Protein AF-A0ABD3M1P4-F1 (afdb_monomer)

Radius of gyration: 26.47 Å; Cα contacts (8 Å, |Δi|>4): 293; chains: 1; bounding box: 91×47×93 Å

Solvent-accessible surface area (backbone atoms only — not comparable to full-atom values): 20865 Å² total; per-residue (Å²): 136,87,83,81,86,86,90,82,90,82,92,77,91,77,78,88,78,75,83,77,88,76,81,83,68,74,59,82,76,70,83,46,86,85,58,94,62,92,60,65,64,68,61,51,30,50,49,46,29,56,49,41,52,44,49,53,52,46,30,59,78,68,67,52,54,70,64,27,43,50,38,10,47,50,50,36,48,53,38,52,54,51,50,52,55,62,53,62,73,56,84,81,72,99,64,63,68,65,60,57,50,43,54,50,41,30,50,50,17,52,44,44,48,26,24,41,56,46,15,17,54,74,62,78,54,69,73,62,71,64,59,52,52,39,44,35,60,61,64,44,36,44,73,76,82,87,78,85,84,70,83,89,74,90,75,91,82,92,84,85,87,82,90,71,87,69,80,79,70,84,74,84,71,78,73,66,74,70,76,63,94,48,72,67,44,54,52,52,52,52,50,41,54,54,42,35,58,48,48,40,60,69,43,69,66,66,78,83,70,81,59,36,68,62,44,40,55,52,50,39,58,76,72,43,46,30,66,74,86,83,82,82,87,74,84,84,85,82,80,84,78,79,76,68,84,42,53,48,70,57,37,53,51,38,52,53,42,18,48,51,50,51,55,51,42,66,49,37,47,81,42,65,39,73,73,50,59,45,69,44,42,22,50,24,25,44,56,54,28,37,56,49,45,51,60,58,56,76,72,51,94,75,73,93,70,79,76,60,70,77,66,90,68,63,62,49,84,73,75,52,55,67,68,65,37,51,53,37,29,54,47,49,45,75,68,70,72,118

pLDDT: mean 73.18, std 23.28, range [25.7, 98.19]

Mean predicted aligned error: 13.9 Å

Sequence (338 aa):
MDLRAPLHGECGGDGASSTSNSDISAPWWENNMSASSAIDSRLYEKIIYCHLCRMYVASQAMELGTESRFTGLVLFHRYVRQFYRSVQEKKHVQQTSREVMKQISAHLGTVAAACLFLGCKMEEEPRRIRDVINLSHILKFSFGDIEKSVPTANVDDSDAPTKKISSKHVTIIELPSPPPLDETYWIAKEQMVSTEQHVLRMIQFDTSVCHPHRCVLIIMEILGFGKGKYQSDVGGGGSEQRNWLLSPNQSESLISRSWMLLNDASLDGKGVALQYPVILLSCAAISLADEGTINDSSNCNNGAAEVLILPEFWWRELHLTDENFIIAKNALQKRSGR

Secondary structure (DSSP, 8-state):
----PPP--------------------TTTTTTTS--SS-HHHHHHHHHHHHHHHHHHHHHTT--HHHHHHHHHHHHHHHHHHHHHHHT-----S-HHHHHHHHHHHHHHHHHHHHHHHHHHTT----HHHHHHHHHHTTSS---SSSSS----------------------PPPPPPPPSSHHHHHHHHHHHHHHHHHHHHTTT------HHHHHHHHHHHTTTT-------S--S-------SS-HHHHHHHHHHHHHHHHHHHT-TT--GGGS-HHHHHHHHHHHHHHHHHHHHTT--SS------PPTTGGGGGT--HHHHHHHHHHHHHHH--

Structure (mmCIF, N/CA/C/O backbone):
data_AF-A0ABD3M1P4-F1
#
_entry.id   AF-A0ABD3M1P4-F1
#
loop_
_atom_site.group_PDB
_atom_site.id
_atom_site.type_symbol
_atom_site.label_atom_id
_atom_site.label_alt_id
_atom_site.label_comp_id
_atom_site.label_asym_id
_atom_site.label_entity_id
_atom_site.label_seq_id
_atom_site.pdbx_PDB_ins_code
_atom_site.Cartn_x
_atom_site.Cartn_y
_atom_site.Cartn_z
_atom_site.occupancy
_atom_site.B_iso_or_equiv
_atom_site.auth_seq_id
_atom_site.auth_comp_id
_atom_site.auth_asym_id
_atom_site.auth_atom_id
_atom_site.pdbx_PDB_model_num
ATOM 1 N N . MET A 1 1 ? -54.051 -8.500 -25.529 1.00 37.81 1 MET A N 1
ATOM 2 C CA . MET A 1 1 ? -53.440 -7.295 -24.928 1.00 37.81 1 MET A CA 1
ATOM 3 C C . MET A 1 1 ? -51.930 -7.486 -25.039 1.00 37.81 1 MET A C 1
ATOM 5 O O . MET A 1 1 ? -51.297 -7.863 -24.071 1.00 37.81 1 MET A O 1
ATOM 9 N N . ASP A 1 2 ? -51.332 -7.593 -26.223 1.00 29.00 2 ASP A N 1
ATOM 10 C CA . ASP A 1 2 ? -51.234 -6.631 -27.335 1.00 29.00 2 ASP A CA 1
ATOM 11 C C . ASP A 1 2 ? -50.772 -5.231 -26.932 1.00 29.00 2 ASP A C 1
ATOM 13 O O . ASP A 1 2 ? -51.470 -4.579 -26.159 1.00 29.00 2 ASP A O 1
ATOM 17 N N . LEU A 1 3 ? -49.634 -4.837 -27.539 1.00 27.77 3 LEU A N 1
ATOM 18 C CA . LEU A 1 3 ? -49.020 -3.512 -27.785 1.00 27.77 3 LEU A CA 1
ATOM 19 C C . LEU A 1 3 ? -47.510 -3.605 -27.475 1.00 27.77 3 LEU A C 1
ATOM 21 O O . LEU A 1 3 ? -47.093 -3.472 -26.334 1.00 27.77 3 LEU A O 1
ATOM 25 N N . ARG A 1 4 ? -46.644 -4.071 -28.385 1.00 28.94 4 ARG A N 1
ATOM 26 C CA . ARG A 1 4 ? -46.214 -3.486 -29.675 1.00 28.94 4 ARG A CA 1
ATOM 27 C C . ARG A 1 4 ? -45.608 -2.085 -29.502 1.00 28.94 4 ARG A C 1
ATOM 29 O O . ARG A 1 4 ? -46.321 -1.092 -29.429 1.00 28.94 4 ARG A O 1
ATOM 36 N N . ALA A 1 5 ? -44.276 -2.048 -29.462 1.00 32.03 5 ALA A N 1
ATOM 37 C CA . ALA A 1 5 ? -43.459 -0.849 -29.611 1.00 32.03 5 ALA A CA 1
ATOM 38 C C . ALA A 1 5 ? -43.585 -0.263 -31.033 1.00 32.03 5 ALA A C 1
ATOM 40 O O . ALA A 1 5 ? -43.695 -1.043 -31.987 1.00 32.03 5 ALA A O 1
ATOM 41 N N . PRO A 1 6 ? -43.492 1.066 -31.213 1.00 31.59 6 PRO A N 1
ATOM 42 C CA . PRO A 1 6 ? -43.195 1.670 -32.501 1.00 31.59 6 PRO A CA 1
ATOM 43 C C . PRO A 1 6 ? -41.711 2.050 -32.613 1.00 31.59 6 PRO A C 1
ATOM 45 O O . PRO A 1 6 ? -41.150 2.727 -31.754 1.00 31.59 6 PRO A O 1
ATOM 48 N N . LEU A 1 7 ? -41.103 1.616 -33.718 1.00 29.36 7 LEU A N 1
ATOM 49 C CA . LEU A 1 7 ? -39.838 2.105 -34.259 1.00 29.36 7 LEU A CA 1
ATOM 50 C C . LEU A 1 7 ? -40.122 3.266 -35.226 1.00 29.36 7 LEU A C 1
ATOM 52 O O . LEU A 1 7 ? -40.836 3.073 -36.203 1.00 29.36 7 LEU A O 1
ATOM 56 N N . HIS A 1 8 ? -39.528 4.426 -34.954 1.00 28.02 8 HIS A N 1
ATOM 57 C CA . HIS A 1 8 ? -39.064 5.475 -35.880 1.00 28.02 8 HIS A CA 1
ATOM 58 C C . HIS A 1 8 ? -38.209 6.408 -34.994 1.00 28.02 8 HIS A C 1
ATOM 60 O O . HIS A 1 8 ? -38.679 6.818 -33.943 1.00 28.02 8 HIS A O 1
ATOM 66 N N . GLY A 1 9 ? -36.932 6.706 -35.224 1.00 27.23 9 GLY A N 1
ATOM 67 C CA . GLY A 1 9 ? -36.159 6.726 -36.454 1.00 27.23 9 GLY A CA 1
ATOM 68 C C . GLY A 1 9 ? -35.987 8.177 -36.879 1.00 27.23 9 GLY A C 1
ATOM 69 O O . GLY A 1 9 ? -36.774 8.620 -37.698 1.00 27.23 9 GLY A O 1
ATOM 70 N N . GLU A 1 10 ? -34.990 8.883 -36.333 1.00 26.80 10 GLU A N 1
ATOM 71 C CA . GLU A 1 10 ? -34.365 10.037 -36.990 1.00 26.80 10 GLU A CA 1
ATOM 72 C C . GLU A 1 10 ? -32.975 10.326 -36.399 1.00 26.80 10 GLU A C 1
ATOM 74 O O . GLU A 1 10 ? -32.780 10.406 -35.186 1.00 26.80 10 GLU A O 1
ATOM 79 N N . CYS A 1 11 ? -31.995 10.397 -37.299 1.00 28.97 11 CYS A N 1
ATOM 80 C CA . CYS A 1 11 ? -30.602 10.727 -37.047 1.00 28.97 11 CYS A CA 1
ATOM 81 C C . CYS A 1 11 ? -30.442 12.232 -36.801 1.00 28.97 11 CYS A C 1
ATOM 83 O O . CYS A 1 11 ? -30.844 13.038 -37.635 1.00 28.97 11 CYS A O 1
ATOM 85 N N . GLY A 1 12 ? -29.740 12.592 -35.731 1.00 25.70 12 GLY A N 1
ATOM 86 C CA . GLY A 1 12 ? -29.129 13.904 -35.548 1.00 25.70 12 GLY A CA 1
ATOM 87 C C . GLY A 1 12 ? -27.784 13.689 -34.871 1.00 25.70 12 GLY A C 1
ATOM 88 O O . GLY A 1 12 ? -27.740 13.182 -33.754 1.00 25.70 12 GLY A O 1
ATOM 89 N N . GLY A 1 13 ? -26.696 13.935 -35.600 1.00 33.94 13 GLY A N 1
ATOM 90 C CA . GLY A 1 13 ? -25.347 13.759 -35.082 1.00 33.94 13 GLY A CA 1
ATOM 91 C C . GLY A 1 13 ? -25.022 14.804 -34.026 1.00 33.94 13 GLY A C 1
ATOM 92 O O . GLY A 1 13 ? -25.383 15.958 -34.197 1.00 33.94 13 GLY A O 1
ATOM 93 N N . ASP A 1 14 ? -24.302 14.389 -32.988 1.00 26.78 14 ASP A N 1
ATOM 94 C CA . ASP A 1 14 ? -23.542 15.284 -32.127 1.00 26.78 14 ASP A CA 1
ATOM 95 C C . ASP A 1 14 ? -22.324 14.553 -31.556 1.00 26.78 14 ASP A C 1
ATOM 97 O O . ASP A 1 14 ? -22.301 13.329 -31.411 1.00 26.78 14 ASP A O 1
ATOM 101 N N . GLY A 1 15 ? -21.275 15.345 -31.358 1.00 28.12 15 GLY A N 1
ATOM 102 C CA . GLY A 1 15 ? -19.877 14.952 -31.285 1.00 28.12 15 GLY A CA 1
ATOM 103 C C . GLY A 1 15 ? -19.524 13.868 -30.273 1.00 28.12 15 GLY A C 1
ATOM 104 O O . GLY A 1 15 ? -20.062 13.778 -29.172 1.00 28.12 15 GLY A O 1
ATOM 105 N N . ALA A 1 16 ? -18.509 13.095 -30.654 1.00 27.05 16 ALA A N 1
ATOM 106 C CA . ALA A 1 16 ? -17.722 12.277 -29.755 1.00 27.05 16 ALA A CA 1
ATOM 107 C C . ALA A 1 16 ? -17.218 13.132 -28.580 1.00 27.05 16 ALA A C 1
ATOM 109 O O . ALA A 1 16 ? -16.307 13.947 -28.733 1.00 27.05 16 ALA A O 1
ATOM 110 N N . SER A 1 17 ? -17.810 12.946 -27.402 1.00 27.69 17 SER A N 1
ATOM 111 C CA . SER A 1 17 ? -17.259 13.451 -26.155 1.00 27.69 17 SER A CA 1
ATOM 112 C C . SER A 1 17 ? -16.107 12.541 -25.745 1.00 27.69 17 SER A C 1
ATOM 114 O O . SER A 1 17 ? -16.268 11.456 -25.190 1.00 27.69 17 SER A O 1
ATOM 116 N N . SER A 1 18 ? -14.905 13.003 -26.070 1.00 26.67 18 SER A N 1
ATOM 117 C CA . SER A 1 18 ? -13.662 12.564 -25.459 1.00 26.67 18 SER A CA 1
ATOM 118 C C . SER A 1 18 ? -13.811 12.569 -23.937 1.00 26.67 18 SER A C 1
ATOM 120 O O . SER A 1 18 ? -13.960 13.627 -23.325 1.00 26.67 18 SER A O 1
ATOM 122 N N . THR A 1 19 ? -13.750 11.393 -23.320 1.00 27.14 19 THR A N 1
ATOM 123 C CA . THR A 1 19 ? -13.519 11.243 -21.882 1.00 27.14 19 THR A CA 1
ATOM 124 C C . THR A 1 19 ? -12.128 11.780 -21.561 1.00 27.14 19 THR A C 1
ATOM 126 O O . THR A 1 19 ? -11.131 11.064 -21.656 1.00 27.14 19 THR A O 1
ATOM 129 N N . SER A 1 20 ? -12.049 13.068 -21.235 1.00 27.12 20 SER A N 1
ATOM 130 C CA . SER A 1 20 ? -10.842 13.705 -20.722 1.00 27.12 20 SER A CA 1
ATOM 131 C C . SER A 1 20 ? -10.585 13.220 -19.295 1.00 27.12 20 SER A C 1
ATOM 133 O O . SER A 1 20 ? -11.164 13.717 -18.331 1.00 27.12 20 SER A O 1
ATOM 135 N N . ASN A 1 21 ? -9.701 12.232 -19.173 1.00 37.75 21 ASN A N 1
ATOM 136 C CA . ASN A 1 21 ? -8.958 11.964 -17.948 1.00 37.75 21 ASN A CA 1
ATOM 137 C C . ASN A 1 21 ? -8.032 13.153 -17.667 1.00 37.75 21 ASN A C 1
ATOM 139 O O . ASN A 1 21 ? -6.987 13.235 -18.305 1.00 37.75 21 ASN A O 1
ATOM 143 N N . SER A 1 22 ? -8.371 14.029 -16.719 1.00 39.19 22 SER A N 1
ATOM 144 C CA . SER A 1 22 ? -7.382 14.864 -16.010 1.00 39.19 22 SER A CA 1
ATOM 145 C C . SER A 1 22 ? -8.029 15.729 -14.925 1.00 39.19 22 SER A C 1
ATOM 147 O O . SER A 1 22 ? -8.046 16.948 -15.035 1.00 39.19 22 SER A O 1
ATOM 149 N N . ASP A 1 23 ? -8.497 15.113 -13.841 1.00 34.03 23 ASP A N 1
ATOM 150 C CA . ASP A 1 23 ? -8.589 15.812 -12.554 1.00 34.03 23 ASP A CA 1
ATOM 151 C C . ASP A 1 23 ? -7.575 15.185 -11.594 1.00 34.03 23 ASP A C 1
ATOM 153 O O . ASP A 1 23 ? -7.912 14.525 -10.609 1.00 34.03 23 ASP A O 1
ATOM 157 N N . ILE A 1 24 ? -6.286 15.405 -11.875 1.00 47.31 24 ILE A N 1
ATOM 158 C CA . ILE A 1 24 ? -5.243 15.292 -10.849 1.00 47.31 24 ILE A CA 1
ATOM 159 C C . ILE A 1 24 ? -5.424 16.515 -9.939 1.00 47.31 24 ILE A C 1
ATOM 161 O O . ILE A 1 24 ? -4.704 17.505 -10.021 1.00 47.31 24 ILE A O 1
ATOM 165 N N . SER A 1 25 ? -6.475 16.483 -9.114 1.00 45.66 25 SER A N 1
ATOM 166 C CA . SER A 1 25 ? -6.715 17.489 -8.083 1.00 45.66 25 SER A CA 1
ATOM 167 C C . SER A 1 25 ? -5.482 17.586 -7.189 1.00 45.66 25 SER A C 1
ATOM 169 O O . SER A 1 25 ? -4.971 16.556 -6.741 1.00 45.66 25 SER A O 1
ATOM 171 N N . ALA A 1 26 ? -5.043 18.814 -6.901 1.00 42.38 26 ALA A N 1
ATOM 172 C CA . ALA A 1 26 ? -3.919 19.079 -6.010 1.00 42.38 26 ALA A CA 1
ATOM 173 C C . ALA A 1 26 ? -4.006 18.232 -4.717 1.00 42.38 26 ALA A C 1
ATOM 175 O O . ALA A 1 26 ? -5.113 18.012 -4.193 1.00 42.38 26 ALA A O 1
ATOM 176 N N . PRO A 1 27 ? -2.867 17.742 -4.184 1.00 50.22 27 PRO A N 1
ATOM 177 C CA . PRO A 1 27 ? -2.829 17.018 -2.923 1.00 50.22 27 PRO A CA 1
ATOM 178 C C . PRO A 1 27 ? -3.621 17.774 -1.854 1.00 50.22 27 PRO A C 1
ATOM 180 O O . PRO A 1 27 ? -3.479 18.981 -1.686 1.00 50.22 27 PRO A O 1
ATOM 183 N N . TRP A 1 28 ? -4.475 17.074 -1.108 1.00 51.91 28 TRP A N 1
ATOM 184 C CA . TRP A 1 28 ? -5.408 17.700 -0.159 1.00 51.91 28 TRP A CA 1
ATOM 185 C C . TRP A 1 28 ? -4.720 18.541 0.936 1.00 51.91 28 TRP A C 1
ATOM 187 O O . TRP A 1 28 ? -5.372 19.378 1.556 1.00 51.91 28 TRP A O 1
ATOM 197 N N . TRP A 1 29 ? -3.422 18.326 1.170 1.00 52.66 29 TRP A N 1
ATOM 198 C CA . TRP A 1 29 ? -2.595 19.102 2.093 1.00 52.66 29 TRP A CA 1
ATOM 199 C C . TRP A 1 29 ? -1.992 20.374 1.461 1.00 52.66 29 TRP A C 1
ATOM 201 O O . TRP A 1 29 ? -1.596 21.269 2.203 1.00 52.66 29 TRP A O 1
ATOM 211 N N . GLU A 1 30 ? -1.942 20.494 0.127 1.00 48.72 30 GLU A N 1
ATOM 212 C CA . GLU A 1 30 ? -1.463 21.700 -0.577 1.00 48.72 30 GLU A CA 1
ATOM 213 C C . GLU A 1 30 ? -2.534 22.803 -0.606 1.00 48.72 30 GLU A C 1
ATOM 215 O O . GLU A 1 30 ? -2.215 23.976 -0.427 1.00 48.72 30 GLU A O 1
ATOM 220 N N . ASN A 1 31 ? -3.818 22.446 -0.702 1.00 46.78 31 ASN A N 1
ATOM 221 C CA . ASN A 1 31 ? -4.909 23.425 -0.832 1.00 46.78 31 ASN A CA 1
ATOM 222 C C . ASN A 1 31 ? -5.311 24.151 0.469 1.00 46.78 31 ASN A C 1
ATOM 224 O O . ASN A 1 31 ? -6.208 24.988 0.432 1.00 46.78 31 ASN A O 1
ATOM 228 N N . ASN A 1 32 ? -4.692 23.853 1.619 1.00 46.81 32 ASN A N 1
ATOM 229 C CA . ASN A 1 32 ? -5.163 24.342 2.926 1.00 46.81 32 ASN A CA 1
ATOM 230 C C . ASN A 1 32 ? -4.094 25.018 3.801 1.00 46.81 32 ASN A C 1
ATOM 232 O O . ASN A 1 32 ? -4.301 25.180 5.003 1.00 46.81 32 ASN A O 1
ATOM 236 N N . MET A 1 33 ? -2.976 25.484 3.230 1.00 39.53 33 MET A N 1
ATOM 237 C CA . MET A 1 33 ? -1.928 26.180 4.001 1.00 39.53 33 MET A CA 1
ATOM 238 C C . MET A 1 33 ? -2.351 27.533 4.622 1.00 39.53 33 MET A C 1
ATOM 240 O O . MET A 1 33 ? -1.520 28.185 5.249 1.00 39.53 33 MET A O 1
ATOM 244 N N . SER A 1 34 ? -3.617 27.955 4.514 1.00 40.75 34 SER A N 1
ATOM 245 C CA . SER A 1 34 ? -4.108 29.220 5.085 1.00 40.75 34 SER A CA 1
ATOM 246 C C . SER A 1 34 ? -5.280 29.106 6.072 1.00 40.75 34 SER A C 1
ATOM 248 O O . SER A 1 34 ? -5.706 30.132 6.603 1.00 40.75 34 SER A O 1
ATOM 250 N N . ALA A 1 35 ? -5.784 27.908 6.393 1.00 43.41 35 ALA A N 1
ATOM 251 C CA . ALA A 1 35 ? -6.868 27.747 7.367 1.00 43.41 35 ALA A CA 1
ATOM 252 C C . ALA A 1 35 ? -6.374 27.077 8.657 1.00 43.41 35 ALA A C 1
ATOM 254 O O . ALA A 1 35 ? -5.645 26.087 8.618 1.00 43.41 35 ALA A O 1
ATOM 255 N N . SER A 1 36 ? -6.797 27.604 9.811 1.00 50.47 36 SER A N 1
ATOM 256 C CA . SER A 1 36 ? -6.641 26.956 11.119 1.00 50.47 36 SER A CA 1
ATOM 257 C C . SER A 1 36 ? -7.323 25.582 11.071 1.00 50.47 36 SER A C 1
ATOM 259 O O . SER A 1 36 ? -8.540 25.473 11.203 1.00 50.47 36 SER A O 1
ATOM 261 N N . SER A 1 37 ? -6.552 24.542 10.758 1.00 58.56 37 SER A N 1
ATOM 262 C CA . SER A 1 37 ? -7.059 23.179 10.621 1.00 58.56 37 SER A CA 1
ATOM 263 C C . SER A 1 37 ? -7.322 22.591 12.005 1.00 58.56 37 SER A C 1
ATOM 265 O O . SER A 1 37 ? -6.534 22.767 12.933 1.00 58.56 37 SER A O 1
ATOM 267 N N . ALA A 1 38 ? -8.435 21.870 12.155 1.00 59.53 38 ALA A N 1
ATOM 268 C CA . ALA A 1 38 ? -8.823 21.260 13.432 1.00 59.53 38 ALA A CA 1
ATOM 269 C C . ALA A 1 38 ? -7.856 20.142 13.887 1.00 59.53 38 ALA A C 1
ATOM 271 O O . ALA A 1 38 ? -7.891 19.708 15.038 1.00 59.53 38 ALA A O 1
ATOM 272 N N . ILE A 1 39 ? -6.991 19.671 12.982 1.00 70.12 39 ILE A N 1
ATOM 273 C CA . ILE A 1 39 ? -6.042 18.577 13.189 1.00 70.12 39 ILE A CA 1
ATOM 274 C C . ILE A 1 39 ? -4.655 19.032 12.745 1.00 70.12 39 ILE A C 1
ATOM 276 O O . ILE A 1 39 ? -4.488 19.470 11.608 1.00 70.12 39 ILE A O 1
ATOM 280 N N . ASP A 1 40 ? -3.649 18.824 13.597 1.00 77.81 40 ASP A N 1
ATOM 281 C CA . ASP A 1 40 ? -2.244 18.971 13.215 1.00 77.81 40 ASP A CA 1
ATOM 282 C C . ASP A 1 40 ? -1.890 17.979 12.092 1.00 77.81 40 ASP A C 1
ATOM 284 O O . ASP A 1 40 ? -1.749 16.769 12.310 1.00 77.81 40 ASP A O 1
ATOM 288 N N . SER A 1 41 ? -1.734 18.512 10.877 1.00 80.06 41 SER A N 1
ATOM 289 C CA . SER A 1 41 ? -1.430 17.740 9.671 1.00 80.06 41 SER A CA 1
ATOM 290 C C . SER A 1 41 ? -0.140 16.928 9.794 1.00 80.06 41 SER A C 1
ATOM 292 O O . SER A 1 41 ? -0.075 15.825 9.252 1.00 80.06 41 SER A O 1
ATOM 294 N N . ARG A 1 42 ? 0.881 17.426 10.508 1.00 83.06 42 ARG A N 1
ATOM 295 C CA . ARG A 1 42 ? 2.165 16.715 10.653 1.00 83.06 42 ARG A CA 1
ATOM 296 C C . ARG A 1 42 ? 2.029 15.514 11.577 1.00 83.06 42 ARG A C 1
ATOM 298 O O . ARG A 1 42 ? 2.595 14.453 11.317 1.00 83.06 42 ARG A O 1
ATOM 305 N N . LEU A 1 43 ? 1.277 15.671 12.664 1.00 84.38 43 LEU A N 1
ATOM 306 C CA . LEU A 1 43 ? 1.018 14.573 13.586 1.00 84.38 43 LEU A CA 1
ATOM 307 C C . LEU A 1 43 ? 0.139 13.500 12.932 1.00 84.38 43 LEU A C 1
ATOM 309 O O . LEU A 1 43 ? 0.402 12.313 13.114 1.00 84.38 43 LEU A O 1
ATOM 313 N N . TYR A 1 44 ? -0.853 13.904 12.138 1.00 87.00 44 TYR A N 1
ATOM 314 C CA . TYR A 1 44 ? -1.701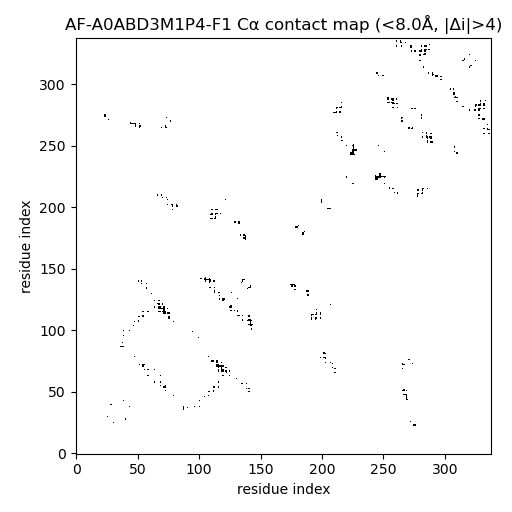 12.980 11.383 1.00 87.00 44 TYR A CA 1
ATOM 315 C C . TYR A 1 44 ? -0.899 12.156 10.365 1.00 87.00 44 TYR A C 1
ATOM 317 O O . TYR A 1 44 ? -0.997 10.931 10.354 1.00 87.00 44 TYR A O 1
ATOM 325 N N . GLU A 1 45 ? -0.022 12.803 9.592 1.00 87.94 45 GLU A N 1
ATOM 326 C CA . GLU A 1 45 ? 0.903 12.132 8.666 1.00 87.94 45 GLU A CA 1
ATOM 327 C C . GLU A 1 45 ? 1.795 11.112 9.393 1.00 87.94 45 GLU A C 1
ATOM 329 O O . GLU A 1 45 ? 1.956 9.975 8.944 1.00 87.94 45 GLU A O 1
ATOM 334 N N . LYS A 1 46 ? 2.320 11.480 10.568 1.00 88.56 46 LYS A N 1
ATOM 335 C CA . LYS A 1 46 ? 3.138 10.582 11.389 1.00 88.56 46 LYS A CA 1
ATOM 336 C C . LYS A 1 46 ? 2.352 9.369 11.895 1.00 88.56 46 LYS A C 1
ATOM 338 O O . LYS A 1 46 ? 2.901 8.269 11.930 1.00 88.56 46 LYS A O 1
ATOM 343 N N . ILE A 1 47 ? 1.087 9.552 12.278 1.00 90.94 47 ILE A N 1
ATOM 344 C CA . ILE A 1 47 ? 0.199 8.452 12.684 1.00 90.94 47 ILE A CA 1
ATOM 345 C C . ILE A 1 47 ? 0.004 7.486 11.513 1.00 90.94 47 ILE A C 1
ATOM 347 O O . ILE A 1 47 ? 0.236 6.288 11.681 1.00 90.94 47 ILE A O 1
ATOM 351 N N . ILE A 1 48 ? -0.335 7.998 10.324 1.00 92.69 48 ILE A N 1
ATOM 352 C CA . ILE A 1 48 ? -0.497 7.187 9.107 1.00 92.69 48 ILE A CA 1
ATOM 353 C C . ILE A 1 48 ? 0.778 6.385 8.833 1.00 92.69 48 ILE A C 1
ATOM 355 O O . ILE A 1 48 ? 0.709 5.164 8.709 1.00 92.69 48 ILE A O 1
ATOM 359 N N . TYR A 1 49 ? 1.941 7.043 8.819 1.00 92.69 49 TYR A N 1
ATOM 360 C CA . TYR A 1 49 ? 3.235 6.387 8.621 1.00 92.69 49 TYR A CA 1
ATOM 361 C C . TYR A 1 49 ? 3.468 5.239 9.616 1.00 92.69 49 TYR A C 1
ATOM 363 O O . TYR A 1 49 ? 3.850 4.137 9.224 1.00 92.69 49 TYR A O 1
ATOM 371 N N . CYS A 1 50 ? 3.191 5.455 10.906 1.00 92.19 50 CYS A N 1
ATOM 372 C CA . CYS A 1 50 ? 3.330 4.407 11.916 1.00 92.19 50 CYS A CA 1
ATOM 373 C C . CYS A 1 50 ? 2.415 3.201 11.648 1.00 92.19 50 CYS A C 1
ATOM 375 O O . CYS A 1 50 ? 2.854 2.064 11.835 1.00 92.19 50 CYS A O 1
ATOM 377 N N . HIS A 1 51 ? 1.168 3.414 11.216 1.00 94.75 51 HIS A N 1
ATOM 378 C CA . HIS A 1 51 ? 0.270 2.307 10.869 1.00 94.75 51 HIS A CA 1
ATOM 379 C C . HIS A 1 51 ? 0.686 1.604 9.576 1.00 94.75 51 HIS A C 1
ATOM 381 O O . HIS A 1 51 ? 0.680 0.379 9.559 1.00 94.75 51 HIS A O 1
ATOM 387 N N . LEU A 1 52 ? 1.133 2.331 8.549 1.00 95.75 52 LEU A N 1
ATOM 388 C CA . LEU A 1 52 ? 1.660 1.739 7.312 1.00 95.75 52 LEU A CA 1
ATOM 389 C C . LEU A 1 52 ? 2.848 0.811 7.596 1.00 95.75 52 LEU A C 1
ATOM 391 O O . LEU A 1 52 ? 2.870 -0.326 7.129 1.00 95.75 52 LEU A O 1
ATOM 395 N N . CYS A 1 53 ? 3.796 1.241 8.434 1.00 94.50 53 CYS A N 1
ATOM 396 C CA . CYS A 1 53 ? 4.919 0.397 8.850 1.00 94.50 53 CYS A CA 1
ATOM 397 C C . CYS A 1 53 ? 4.451 -0.866 9.586 1.00 94.50 53 CYS A C 1
ATOM 399 O O . CYS A 1 53 ? 4.948 -1.959 9.320 1.00 94.50 53 CYS A O 1
ATOM 401 N N . ARG A 1 54 ? 3.472 -0.745 10.490 1.00 94.25 54 ARG A N 1
ATOM 402 C CA . ARG A 1 54 ? 2.896 -1.903 11.192 1.00 94.25 54 ARG A CA 1
ATOM 403 C C . ARG A 1 54 ? 2.169 -2.852 10.249 1.00 94.25 54 ARG A C 1
ATOM 405 O O . ARG A 1 54 ? 2.339 -4.057 10.384 1.00 94.25 54 ARG A O 1
ATOM 412 N N . MET A 1 55 ? 1.400 -2.328 9.296 1.00 96.62 55 MET A N 1
ATOM 413 C CA . MET A 1 55 ? 0.752 -3.119 8.247 1.00 96.62 55 MET A CA 1
ATOM 414 C C . MET A 1 55 ? 1.785 -3.871 7.414 1.00 96.62 55 MET A C 1
ATOM 416 O O . MET A 1 55 ? 1.612 -5.059 7.163 1.00 96.62 55 MET A O 1
ATOM 420 N N . TYR A 1 56 ? 2.886 -3.216 7.045 1.00 95.56 56 TYR A N 1
ATOM 421 C CA . TYR A 1 56 ? 3.964 -3.848 6.294 1.00 95.56 56 TYR A CA 1
ATOM 422 C C . TYR A 1 56 ? 4.621 -4.985 7.090 1.00 95.56 56 TYR A C 1
ATOM 424 O O . TYR A 1 56 ? 4.769 -6.092 6.577 1.00 95.56 56 TYR A O 1
ATOM 432 N N . VAL A 1 57 ? 4.947 -4.763 8.366 1.00 94.69 57 VAL A N 1
ATOM 433 C CA . VAL A 1 57 ? 5.503 -5.815 9.238 1.00 94.69 57 VAL A CA 1
ATOM 434 C C . VAL A 1 57 ? 4.502 -6.957 9.440 1.00 94.69 57 VAL A C 1
ATOM 436 O O . VAL A 1 57 ? 4.881 -8.120 9.329 1.00 94.69 57 VAL A O 1
ATOM 439 N N . ALA A 1 58 ? 3.221 -6.648 9.665 1.00 94.50 58 ALA A N 1
ATOM 440 C CA . ALA A 1 58 ? 2.161 -7.648 9.779 1.00 94.50 58 ALA A CA 1
ATOM 441 C C . ALA A 1 58 ? 2.047 -8.490 8.503 1.00 94.50 58 ALA A C 1
ATOM 443 O O . ALA A 1 58 ? 1.985 -9.712 8.582 1.00 94.50 58 ALA A O 1
ATOM 444 N N . SER A 1 59 ? 2.088 -7.853 7.330 1.00 95.56 59 SER A N 1
ATOM 445 C CA . SER A 1 59 ? 2.033 -8.552 6.044 1.00 95.56 59 SER A CA 1
ATOM 446 C C . SER A 1 59 ? 3.195 -9.530 5.867 1.00 95.56 59 SER A C 1
ATOM 448 O O . SER A 1 59 ? 3.000 -10.618 5.337 1.00 95.56 59 SER A O 1
ATOM 450 N N . GLN A 1 60 ? 4.385 -9.183 6.371 1.00 93.75 60 GLN A N 1
ATOM 451 C CA . GLN A 1 60 ? 5.536 -10.077 6.341 1.00 93.75 60 GLN A CA 1
ATOM 452 C C . GLN A 1 60 ? 5.354 -11.258 7.297 1.00 93.75 60 GLN A C 1
ATOM 454 O O . GLN A 1 60 ? 5.650 -12.386 6.923 1.00 93.75 60 GLN A O 1
ATOM 459 N N . ALA A 1 61 ? 4.837 -11.011 8.503 1.00 92.38 61 ALA A N 1
ATOM 460 C CA . ALA A 1 61 ? 4.564 -12.059 9.486 1.00 92.38 61 ALA A CA 1
ATOM 461 C C . ALA A 1 61 ? 3.455 -13.032 9.039 1.00 92.38 61 ALA A C 1
ATOM 463 O O . ALA A 1 61 ? 3.449 -14.184 9.456 1.00 92.38 61 ALA A O 1
ATOM 464 N N . MET A 1 62 ? 2.523 -12.576 8.198 1.00 92.56 62 MET A N 1
ATOM 465 C CA . MET A 1 62 ? 1.479 -13.407 7.580 1.00 92.56 62 MET A CA 1
ATOM 466 C C . MET A 1 62 ? 1.913 -14.045 6.255 1.00 92.56 62 MET A C 1
ATOM 468 O O . MET A 1 62 ? 1.094 -14.722 5.628 1.00 92.56 62 MET A O 1
ATOM 472 N N . GLU A 1 63 ? 3.150 -13.789 5.815 1.00 95.62 63 GLU A N 1
ATOM 473 C CA . GLU A 1 63 ? 3.705 -14.251 4.538 1.00 95.62 63 GLU A CA 1
ATOM 474 C C . GLU A 1 63 ? 2.833 -13.849 3.335 1.00 95.62 63 GLU A C 1
ATOM 476 O O . GLU A 1 63 ? 2.588 -14.645 2.434 1.00 95.62 63 GLU A O 1
ATOM 481 N N . LEU A 1 64 ? 2.315 -12.615 3.336 1.00 96.00 64 LEU A N 1
ATOM 482 C CA . LEU A 1 64 ? 1.498 -12.110 2.230 1.00 96.00 64 LEU A CA 1
ATOM 483 C C . LEU A 1 64 ? 2.353 -11.816 0.997 1.00 96.00 64 LEU A C 1
ATOM 485 O O . LEU A 1 64 ? 3.437 -11.216 1.107 1.00 96.00 64 LEU A O 1
ATOM 489 N N . GLY A 1 65 ? 1.797 -12.125 -0.177 1.00 94.50 65 GLY A N 1
ATOM 490 C CA . GLY A 1 65 ? 2.346 -11.710 -1.463 1.00 94.50 65 GLY A CA 1
ATOM 491 C C . GLY A 1 65 ? 2.419 -10.184 -1.607 1.00 94.50 65 GLY A C 1
ATOM 492 O O . GLY A 1 65 ? 1.762 -9.428 -0.881 1.00 94.50 65 GLY A O 1
ATOM 493 N N . THR A 1 66 ? 3.232 -9.708 -2.556 1.00 93.56 66 THR A N 1
ATOM 494 C CA . THR A 1 66 ? 3.400 -8.264 -2.800 1.00 93.56 66 THR A CA 1
ATOM 495 C C . THR A 1 66 ? 2.082 -7.586 -3.148 1.00 93.56 66 THR A C 1
ATOM 497 O O . THR A 1 66 ? 1.806 -6.514 -2.618 1.00 93.56 66 THR A O 1
ATOM 500 N N . GLU A 1 67 ? 1.250 -8.232 -3.963 1.00 94.69 67 GLU A N 1
ATOM 501 C CA . GLU A 1 67 ? -0.033 -7.685 -4.407 1.00 94.69 67 GLU A CA 1
ATOM 502 C C . GLU A 1 67 ? -0.991 -7.504 -3.217 1.00 94.69 67 GLU A C 1
ATOM 504 O O . GLU A 1 67 ? -1.435 -6.391 -2.950 1.00 94.69 67 GLU A O 1
ATOM 509 N N . SER A 1 68 ? -1.208 -8.549 -2.405 1.00 96.50 68 SER A N 1
ATOM 510 C CA . SER A 1 68 ? -2.048 -8.506 -1.192 1.00 96.50 68 SER A CA 1
ATOM 511 C C . SER A 1 68 ? -1.606 -7.421 -0.214 1.00 96.50 68 SER A C 1
ATOM 513 O O . SER A 1 68 ? -2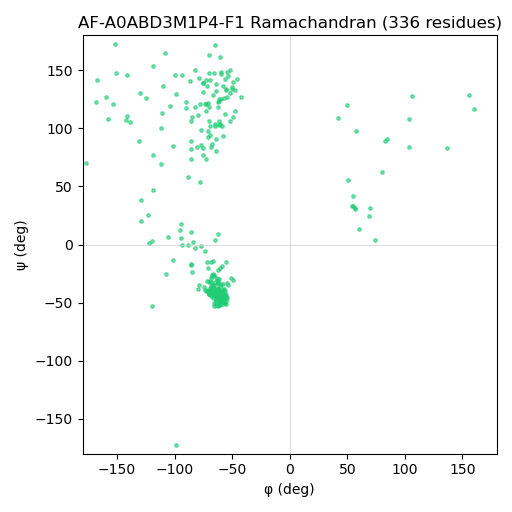.423 -6.669 0.332 1.00 96.50 68 SER A O 1
ATOM 515 N N . ARG A 1 69 ? -0.289 -7.308 -0.011 1.00 96.06 69 ARG A N 1
ATOM 516 C CA . ARG A 1 69 ? 0.323 -6.273 0.824 1.00 96.06 69 ARG A CA 1
ATOM 517 C C . ARG A 1 69 ? 0.048 -4.882 0.266 1.00 96.06 69 ARG A C 1
ATOM 519 O O . ARG A 1 69 ? -0.419 -4.017 1.007 1.00 96.06 69 ARG A O 1
ATOM 526 N N . PHE A 1 70 ? 0.345 -4.665 -1.011 1.00 96.56 70 PHE A N 1
ATOM 527 C CA . PHE A 1 70 ? 0.197 -3.370 -1.662 1.00 96.56 70 PHE A CA 1
ATOM 528 C C . PHE A 1 70 ? -1.271 -2.932 -1.689 1.00 96.56 70 PHE A C 1
ATOM 530 O O . PHE A 1 70 ? -1.571 -1.812 -1.276 1.00 96.56 70 PHE A O 1
ATOM 537 N N . THR A 1 71 ? -2.191 -3.836 -2.038 1.00 97.38 71 THR A N 1
ATOM 538 C CA . THR A 1 71 ? -3.640 -3.605 -1.983 1.00 97.38 71 THR A CA 1
ATOM 539 C C . THR A 1 71 ? -4.072 -3.167 -0.590 1.00 97.38 71 THR A C 1
ATOM 541 O O . THR A 1 71 ? -4.708 -2.123 -0.453 1.00 97.38 71 THR A O 1
ATOM 544 N N . GLY A 1 72 ? -3.654 -3.868 0.469 1.00 97.62 72 GLY A N 1
ATOM 545 C CA . GLY A 1 72 ? -3.969 -3.468 1.843 1.00 97.62 72 GLY A CA 1
ATOM 546 C C . GLY A 1 72 ? -3.515 -2.040 2.183 1.00 97.62 72 GLY A C 1
ATOM 547 O O . GLY A 1 72 ? -4.290 -1.263 2.749 1.00 97.62 72 GLY A O 1
ATOM 548 N N . LEU A 1 73 ? -2.288 -1.663 1.802 1.00 97.25 73 LEU A N 1
ATOM 549 C CA . LEU A 1 73 ? -1.747 -0.314 2.030 1.00 97.25 73 LEU A CA 1
ATOM 550 C C . LEU A 1 73 ? -2.508 0.754 1.226 1.00 97.25 73 LEU A C 1
ATOM 552 O O . LEU A 1 73 ? -2.848 1.804 1.773 1.00 97.25 73 LEU A O 1
ATOM 556 N N . VAL A 1 74 ? -2.828 0.490 -0.044 1.00 96.50 74 VAL A N 1
ATOM 557 C CA . VAL A 1 74 ? -3.585 1.417 -0.904 1.00 96.50 74 VAL A CA 1
ATOM 558 C C . VAL A 1 74 ? -5.008 1.625 -0.385 1.00 96.50 74 VAL A C 1
ATOM 560 O O . VAL A 1 74 ? -5.474 2.764 -0.324 1.00 96.50 74 VAL A O 1
ATOM 563 N N . LEU A 1 75 ? -5.695 0.565 0.053 1.00 97.62 75 LEU A N 1
ATOM 564 C CA . LEU A 1 75 ? -7.030 0.681 0.650 1.00 97.62 75 LEU A CA 1
ATOM 565 C C . LEU A 1 75 ? -7.003 1.533 1.926 1.00 97.62 75 LEU A C 1
ATOM 567 O O . LEU A 1 75 ? -7.894 2.356 2.143 1.00 97.62 75 LEU A O 1
ATOM 571 N N . PHE A 1 76 ? -5.958 1.395 2.748 1.00 97.88 76 PHE A N 1
ATOM 572 C CA . PHE A 1 76 ? -5.760 2.260 3.912 1.00 97.88 76 PHE A CA 1
ATOM 573 C C . PHE A 1 76 ? -5.541 3.723 3.510 1.00 97.88 76 PHE A C 1
ATOM 575 O O . PHE A 1 76 ? -6.198 4.598 4.071 1.00 97.88 76 PHE A O 1
ATOM 582 N N . HIS A 1 77 ? -4.719 3.994 2.491 1.00 95.81 77 HIS A N 1
ATOM 583 C CA . HIS A 1 77 ? -4.533 5.341 1.930 1.00 95.81 77 HIS A CA 1
ATOM 584 C C . HIS A 1 77 ? -5.839 5.976 1.443 1.00 95.81 77 HIS A C 1
ATOM 586 O O . HIS A 1 77 ? -6.138 7.129 1.771 1.00 95.81 77 HIS A O 1
ATOM 592 N N . ARG A 1 78 ? -6.655 5.217 0.702 1.00 94.81 78 ARG A N 1
ATOM 593 C CA . ARG A 1 78 ? -7.982 5.664 0.246 1.00 94.81 78 ARG A CA 1
ATOM 594 C C . ARG A 1 78 ? -8.882 6.014 1.429 1.00 94.81 78 ARG A C 1
ATOM 596 O O . ARG A 1 78 ? -9.497 7.082 1.437 1.00 94.81 78 ARG A O 1
ATOM 603 N N . TYR A 1 79 ? -8.902 5.159 2.453 1.00 96.50 79 TYR A N 1
ATOM 604 C CA . TYR A 1 79 ? -9.689 5.395 3.658 1.00 96.50 79 TYR A CA 1
ATOM 605 C C . TYR A 1 79 ? -9.253 6.662 4.403 1.00 96.50 79 TYR A C 1
ATOM 607 O O . TYR A 1 79 ? -10.091 7.523 4.675 1.00 96.50 79 TYR A O 1
ATOM 615 N N . VAL A 1 80 ? -7.962 6.807 4.732 1.00 94.25 80 VAL A N 1
ATOM 616 C CA . VAL A 1 80 ? -7.476 7.947 5.535 1.00 94.25 80 VAL A CA 1
ATOM 617 C C . VAL A 1 80 ? -7.710 9.276 4.824 1.00 94.25 80 VAL A C 1
ATOM 619 O O . VAL A 1 80 ? -8.054 10.262 5.473 1.00 94.25 80 VAL A O 1
ATOM 622 N N . ARG A 1 81 ? -7.633 9.297 3.487 1.00 88.44 81 ARG A N 1
ATOM 623 C CA . ARG A 1 81 ? -7.969 10.477 2.681 1.00 88.44 81 ARG A CA 1
ATOM 624 C C . ARG A 1 81 ? -9.428 10.892 2.868 1.00 88.44 81 ARG A C 1
ATOM 626 O O . ARG A 1 81 ? -9.700 12.066 3.127 1.00 88.44 81 ARG A O 1
ATOM 633 N N . GLN A 1 82 ? -10.361 9.948 2.754 1.00 90.31 82 GLN A N 1
ATOM 634 C CA . GLN A 1 82 ? -11.790 10.235 2.905 1.00 90.31 82 GLN A CA 1
ATOM 635 C C . GLN A 1 82 ? -12.155 10.573 4.356 1.00 90.31 82 GLN A C 1
ATOM 637 O O . GLN A 1 82 ? -12.951 11.481 4.617 1.00 90.31 82 GLN A O 1
ATOM 642 N N . PHE A 1 83 ? -11.537 9.879 5.312 1.00 91.50 83 PHE A N 1
ATOM 643 C CA . PHE A 1 83 ? -11.707 10.136 6.735 1.00 91.50 83 PHE A CA 1
ATOM 644 C C . PHE A 1 83 ? -11.232 11.542 7.111 1.00 91.50 83 PHE A C 1
ATOM 646 O O . PHE A 1 83 ? -11.977 12.278 7.752 1.00 91.50 83 PHE A O 1
ATOM 653 N N . TYR A 1 84 ? -10.046 11.960 6.659 1.00 86.25 84 TYR A N 1
ATOM 654 C CA . TYR A 1 84 ? -9.516 13.294 6.945 1.00 86.25 84 TYR A CA 1
ATOM 655 C C . TYR A 1 84 ? -10.453 14.406 6.451 1.00 86.25 84 TYR A C 1
ATOM 657 O O . TYR A 1 84 ? -10.758 15.324 7.214 1.00 86.25 84 TYR A O 1
ATOM 665 N N . ARG A 1 85 ? -10.978 14.294 5.219 1.00 83.88 85 ARG A N 1
ATOM 666 C CA . ARG A 1 85 ? -11.977 15.239 4.679 1.00 83.88 85 ARG A CA 1
ATOM 667 C C . ARG A 1 85 ? -13.221 15.316 5.566 1.00 83.88 85 ARG A C 1
ATOM 669 O O . ARG A 1 85 ? -13.620 16.402 5.975 1.00 83.88 85 ARG A O 1
ATOM 676 N N . SER A 1 86 ? -13.742 14.154 5.956 1.00 85.19 86 SER A N 1
ATOM 677 C CA . SER A 1 86 ? -14.931 14.046 6.810 1.00 85.19 86 SER A CA 1
ATOM 678 C C . SER A 1 86 ? -14.736 14.658 8.206 1.00 85.19 86 SER A C 1
ATOM 680 O O . SER A 1 86 ? -15.701 15.116 8.817 1.00 85.19 86 SER A O 1
ATOM 682 N N . VAL A 1 87 ? -13.510 14.646 8.747 1.00 82.44 87 VAL A N 1
ATOM 683 C CA . VAL A 1 87 ? -13.216 15.257 10.055 1.00 82.44 87 VAL A CA 1
ATOM 684 C C . VAL A 1 87 ? -13.058 16.775 9.948 1.00 82.44 87 VAL A C 1
ATOM 686 O O . VAL A 1 87 ? -13.551 17.485 10.819 1.00 82.44 87 VAL A O 1
ATOM 689 N N . GLN A 1 88 ? -12.440 17.293 8.881 1.00 74.81 88 GLN A N 1
ATOM 690 C CA . GLN A 1 88 ? -12.278 18.744 8.688 1.00 74.81 88 GLN A CA 1
ATOM 691 C C . GLN A 1 88 ? -13.615 19.479 8.507 1.00 74.81 88 GLN A C 1
ATOM 693 O O . GLN A 1 88 ? -13.763 20.621 8.942 1.00 74.81 88 GLN A O 1
ATOM 698 N N . GLU A 1 89 ? -14.607 18.830 7.898 1.00 74.44 89 GLU A N 1
ATOM 699 C CA . GLU A 1 89 ? -15.946 19.405 7.707 1.00 74.44 89 GLU A CA 1
ATOM 700 C C . GLU A 1 89 ? -16.702 19.598 9.035 1.00 74.44 89 GLU A C 1
ATOM 702 O O . GLU A 1 89 ? -17.527 20.505 9.171 1.00 74.44 89 GLU A O 1
ATOM 707 N N . LYS A 1 90 ? -16.379 18.803 10.062 1.00 71.44 90 LYS A N 1
ATOM 708 C CA . LYS A 1 90 ? -17.002 18.864 11.390 1.00 71.44 90 LYS A CA 1
ATOM 709 C C . LYS A 1 90 ? -16.305 19.916 12.265 1.00 71.44 90 LYS A C 1
ATOM 711 O O . LYS A 1 90 ? -15.595 19.587 13.207 1.00 71.44 90 LYS A O 1
ATOM 716 N N . LYS A 1 91 ? -16.542 21.205 11.987 1.00 57.56 91 LYS A N 1
ATOM 717 C CA . LYS A 1 91 ? -15.954 22.385 12.678 1.00 57.56 91 LYS A CA 1
ATOM 718 C C . LYS A 1 91 ? -16.277 22.547 14.183 1.00 57.56 91 LYS A C 1
ATOM 720 O O . LYS A 1 91 ? -15.970 23.585 14.760 1.00 57.56 91 LYS A O 1
ATOM 725 N N . HIS A 1 92 ? -16.887 21.562 14.839 1.00 51.12 92 HIS A N 1
ATOM 726 C CA . HIS A 1 92 ? -17.374 21.665 16.218 1.00 51.12 92 HIS A CA 1
ATOM 727 C C . HIS A 1 92 ? -16.685 20.656 17.140 1.00 51.12 92 HIS A C 1
ATOM 729 O O . HIS A 1 92 ? -17.288 19.652 17.504 1.00 51.12 92 HIS A O 1
ATOM 735 N N . VAL A 1 93 ? -15.437 20.903 17.553 1.00 56.00 93 VAL A N 1
ATOM 736 C CA . VAL A 1 93 ? -14.847 20.140 18.667 1.00 56.00 93 VAL A CA 1
ATOM 737 C C . VAL A 1 93 ? -13.968 21.032 19.548 1.00 56.00 93 VAL A C 1
ATOM 739 O O . VAL A 1 93 ? -12.851 21.398 19.197 1.00 56.00 93 VAL A O 1
ATOM 742 N N . GLN A 1 94 ? -14.490 21.329 20.739 1.00 50.84 94 GLN A N 1
ATOM 743 C CA . GLN A 1 94 ? -13.798 21.949 21.869 1.00 50.84 94 GLN A CA 1
ATOM 744 C C . GLN A 1 94 ? -13.138 20.848 22.732 1.00 50.84 94 GLN A C 1
ATOM 746 O O . GLN A 1 94 ? -13.465 20.687 23.903 1.00 50.84 94 GLN A O 1
ATOM 751 N N . GLN A 1 95 ? -12.259 20.024 22.153 1.00 58.56 95 GLN A N 1
ATOM 752 C CA . GLN A 1 95 ? -11.441 19.052 22.900 1.00 58.56 95 GLN A CA 1
ATOM 753 C C . GLN A 1 95 ? -9.957 19.351 22.719 1.00 58.56 95 GLN A C 1
ATOM 755 O O . GLN A 1 95 ? -9.527 19.925 21.719 1.00 58.56 95 GLN A O 1
ATOM 760 N N . THR A 1 96 ? -9.158 18.952 23.707 1.00 58.97 96 THR A N 1
ATOM 761 C CA . THR A 1 96 ? -7.703 19.071 23.648 1.00 58.97 96 THR A CA 1
ATOM 762 C C . THR A 1 96 ? -7.174 18.270 22.456 1.00 58.97 96 THR A C 1
ATOM 764 O O . THR A 1 96 ? -7.414 17.070 22.332 1.00 58.97 96 THR A O 1
ATOM 767 N N . SER A 1 97 ? -6.416 18.936 21.578 1.00 72.12 97 SER A N 1
ATOM 768 C CA . SER A 1 97 ? -5.901 18.367 20.320 1.00 72.12 97 SER A CA 1
ATOM 769 C C . SER A 1 97 ? -5.213 16.999 20.495 1.00 72.12 97 SER A C 1
ATOM 771 O O . SER A 1 97 ? -5.308 16.141 19.625 1.00 72.12 97 SER A O 1
ATOM 773 N N . ARG A 1 98 ? -4.582 16.729 21.649 1.00 77.25 98 ARG A N 1
ATOM 774 C CA . ARG A 1 98 ? -3.918 15.441 21.919 1.00 77.25 98 ARG A CA 1
ATOM 775 C C . ARG A 1 98 ? -4.870 14.259 22.111 1.00 77.25 98 ARG A C 1
ATOM 777 O O . ARG A 1 98 ? -4.571 13.187 21.595 1.00 77.25 98 ARG A O 1
ATOM 784 N N . GLU A 1 99 ? -5.972 14.427 22.838 1.00 81.75 99 GLU A N 1
ATOM 785 C CA . GLU A 1 99 ? -6.895 13.316 23.122 1.00 81.75 99 GLU A CA 1
ATOM 786 C C . GLU A 1 99 ? -7.647 12.900 21.855 1.00 81.75 99 GLU A C 1
ATOM 788 O O . GLU A 1 99 ? -7.719 11.719 21.525 1.00 81.75 99 GLU A O 1
ATOM 793 N N . VAL A 1 100 ? -8.077 13.887 21.064 1.00 82.75 100 VAL A N 1
ATOM 794 C CA . VAL A 1 100 ? -8.665 13.660 19.737 1.00 82.75 100 VAL A CA 1
ATOM 795 C C . VAL A 1 100 ? -7.705 12.863 18.850 1.00 82.75 100 VAL A C 1
ATOM 797 O O . VAL A 1 100 ? -8.100 11.891 18.210 1.00 82.75 100 VAL A O 1
ATOM 800 N N . MET A 1 101 ? -6.415 13.209 18.855 1.00 83.06 101 MET A N 1
ATOM 801 C CA . MET A 1 101 ? -5.411 12.498 18.059 1.00 83.06 101 MET A CA 1
ATOM 802 C C . MET A 1 101 ? -5.134 11.078 18.561 1.00 83.06 101 MET A C 1
ATOM 804 O O . MET A 1 101 ? -4.866 10.192 17.747 1.00 83.06 101 MET A O 1
ATOM 808 N N . LYS A 1 102 ? -5.242 10.828 19.871 1.00 86.00 102 LYS A N 1
ATOM 809 C CA . LYS A 1 102 ? -5.167 9.473 20.436 1.00 86.00 102 LYS A CA 1
ATOM 810 C C . LYS A 1 102 ? -6.337 8.615 19.949 1.00 86.00 102 LYS A C 1
ATOM 812 O O . LYS A 1 102 ? -6.115 7.498 19.487 1.00 86.00 102 LYS A O 1
ATOM 817 N N . GLN A 1 103 ? -7.553 9.160 19.969 1.00 88.19 103 GLN A N 1
ATOM 818 C CA . GLN A 1 103 ? -8.754 8.478 19.475 1.00 88.19 103 GLN A CA 1
ATOM 819 C C . GLN A 1 103 ? -8.679 8.204 17.969 1.00 88.19 103 GLN A C 1
ATOM 821 O O . GLN A 1 103 ? -8.967 7.091 17.532 1.00 88.19 103 GLN A O 1
ATOM 826 N N . ILE A 1 104 ? -8.210 9.177 17.180 1.00 89.50 104 ILE A N 1
ATOM 827 C CA . ILE A 1 104 ? -7.960 9.001 15.743 1.00 89.50 104 ILE A CA 1
ATOM 828 C C . ILE A 1 104 ? -6.942 7.882 15.508 1.00 89.50 104 ILE A C 1
ATOM 830 O O . ILE A 1 104 ? -7.188 7.009 14.686 1.00 89.50 104 ILE A O 1
ATOM 834 N N . SER A 1 105 ? -5.824 7.872 16.235 1.00 90.75 105 SER A N 1
ATOM 835 C CA . SER A 1 105 ? -4.794 6.831 16.116 1.00 90.75 105 SER A CA 1
ATOM 836 C C . SER A 1 105 ? -5.340 5.433 16.435 1.00 90.75 105 SER A C 1
ATOM 838 O O . SER A 1 105 ? -5.120 4.491 15.678 1.00 90.75 105 SER A O 1
ATOM 840 N N . ALA A 1 106 ? -6.118 5.288 17.511 1.00 90.50 106 ALA A N 1
ATOM 841 C CA . ALA A 1 106 ? -6.748 4.015 17.870 1.00 90.50 106 ALA A CA 1
ATOM 842 C C . ALA A 1 106 ? -7.745 3.531 16.796 1.00 90.50 106 ALA A C 1
ATOM 844 O O . ALA A 1 106 ? -7.734 2.363 16.392 1.00 90.50 106 ALA A O 1
ATOM 845 N N . HIS A 1 107 ? -8.566 4.449 16.279 1.00 93.12 107 HIS A N 1
ATOM 846 C CA . HIS A 1 107 ? -9.491 4.174 15.180 1.00 93.12 107 HIS A CA 1
ATOM 847 C C . HIS A 1 107 ? -8.748 3.735 13.913 1.00 93.12 107 HIS A C 1
ATOM 849 O O . HIS A 1 107 ? -9.026 2.665 13.368 1.00 93.12 107 HIS A O 1
ATOM 855 N N . LEU A 1 108 ? -7.741 4.505 13.490 1.00 95.12 108 LEU A N 1
ATOM 856 C CA . LEU A 1 108 ? -6.910 4.187 12.329 1.00 95.12 108 LEU A CA 1
ATOM 857 C C . LEU A 1 108 ? -6.142 2.874 12.496 1.00 95.12 108 LEU A C 1
ATOM 859 O O . LEU A 1 108 ? -5.924 2.177 11.512 1.00 95.12 108 LEU A O 1
ATOM 863 N N . GLY A 1 109 ? -5.799 2.489 13.724 1.00 94.31 109 GLY A N 1
ATOM 864 C CA . GLY A 1 109 ? -5.267 1.168 14.038 1.00 94.31 109 GLY A CA 1
ATOM 865 C C . GLY A 1 109 ? -6.214 0.036 13.654 1.00 94.31 109 GLY A C 1
ATOM 866 O O . GLY A 1 109 ? -5.818 -0.903 12.967 1.00 94.31 109 GLY A O 1
ATOM 867 N N . THR A 1 110 ? -7.481 0.138 14.046 1.00 93.88 110 THR A N 1
ATOM 868 C CA . THR A 1 110 ? -8.489 -0.884 13.713 1.00 93.88 110 THR A CA 1
ATOM 869 C C . THR A 1 110 ? -8.756 -0.922 12.206 1.00 93.88 110 THR A C 1
ATOM 871 O O . THR A 1 110 ? -8.838 -1.995 11.608 1.00 93.88 110 THR A O 1
ATOM 874 N N . VAL A 1 111 ? -8.812 0.253 11.572 1.00 97.50 111 VAL A N 1
ATOM 875 C CA . VAL A 1 111 ? -8.947 0.400 10.116 1.00 97.50 111 VAL A CA 1
ATOM 876 C C . VAL A 1 111 ? -7.760 -0.227 9.386 1.00 97.50 111 VAL A C 1
ATOM 878 O O . VAL A 1 111 ? -7.968 -0.958 8.427 1.00 97.50 111 VAL A O 1
ATOM 881 N N . ALA A 1 112 ? -6.526 0.006 9.833 1.00 97.62 112 ALA A N 1
ATOM 882 C CA . ALA A 1 112 ? -5.323 -0.556 9.224 1.00 97.62 112 ALA A CA 1
ATOM 883 C C . ALA A 1 112 ? -5.352 -2.094 9.215 1.00 97.62 112 ALA A C 1
ATOM 885 O O . ALA A 1 112 ? -5.050 -2.718 8.197 1.00 97.62 112 ALA A O 1
ATOM 886 N N . ALA A 1 113 ? -5.776 -2.712 10.323 1.00 96.00 113 ALA A N 1
ATOM 887 C CA . ALA A 1 113 ? -5.961 -4.160 10.400 1.00 96.00 113 ALA A CA 1
ATOM 888 C C . ALA A 1 113 ? -7.066 -4.646 9.443 1.00 96.00 113 ALA A C 1
ATOM 890 O O . ALA A 1 113 ? -6.875 -5.625 8.720 1.00 96.00 113 ALA A O 1
ATOM 891 N N . ALA A 1 114 ? -8.193 -3.928 9.380 1.00 97.44 114 ALA A N 1
ATOM 892 C CA . ALA A 1 114 ? -9.289 -4.241 8.465 1.00 97.44 114 ALA A CA 1
ATOM 893 C C . ALA A 1 114 ? -8.884 -4.100 6.985 1.00 97.44 114 ALA A C 1
ATOM 895 O O . ALA A 1 114 ? -9.224 -4.967 6.186 1.00 97.44 114 ALA A O 1
ATOM 896 N N . CYS A 1 115 ? -8.119 -3.069 6.612 1.00 98.19 115 CYS A N 1
ATOM 897 C CA . CYS A 1 115 ? -7.605 -2.887 5.251 1.00 98.19 115 CYS A CA 1
ATOM 898 C C . CYS A 1 115 ? -6.631 -3.999 4.850 1.00 98.19 115 CYS A C 1
ATOM 900 O O . CYS A 1 115 ? -6.693 -4.477 3.721 1.00 98.19 115 CYS A O 1
ATOM 902 N N . LEU A 1 116 ? -5.769 -4.454 5.767 1.00 96.88 116 LEU A N 1
ATOM 903 C CA . LEU A 1 116 ? -4.887 -5.595 5.512 1.00 96.88 116 LEU A CA 1
ATOM 904 C C . LEU A 1 116 ? -5.695 -6.882 5.276 1.00 96.88 116 LEU A C 1
ATOM 906 O O . LEU A 1 116 ? -5.428 -7.621 4.329 1.00 96.88 116 LEU A O 1
ATOM 910 N N . PHE A 1 117 ? -6.724 -7.121 6.095 1.00 97.19 117 PHE A N 1
ATOM 911 C CA . PHE A 1 117 ? -7.630 -8.259 5.938 1.00 97.19 117 PHE A CA 1
ATOM 912 C C . PHE A 1 117 ? -8.444 -8.194 4.636 1.00 97.19 117 PHE A C 1
ATOM 914 O O . PHE A 1 117 ? -8.614 -9.209 3.962 1.00 97.19 117 PHE A O 1
ATOM 921 N N . LEU A 1 118 ? -8.918 -7.004 4.259 1.00 97.56 118 LEU A N 1
ATOM 922 C CA . LEU A 1 118 ? -9.586 -6.754 2.982 1.00 97.56 118 LEU A CA 1
ATOM 923 C C . LEU A 1 118 ? -8.654 -7.019 1.802 1.00 97.56 118 LEU A C 1
ATOM 925 O O . LEU A 1 118 ? -9.061 -7.722 0.886 1.00 97.56 118 LEU A O 1
ATOM 929 N N . GLY A 1 119 ? -7.411 -6.531 1.847 1.00 97.38 119 GLY A N 1
ATOM 930 C CA . GLY A 1 119 ? -6.422 -6.764 0.792 1.00 97.38 119 GLY A CA 1
ATOM 931 C C . GLY A 1 119 ? -6.188 -8.251 0.527 1.00 97.38 119 GLY A C 1
ATOM 932 O O . GLY A 1 119 ? -6.221 -8.674 -0.622 1.00 97.38 119 GLY A O 1
ATOM 933 N N . CYS A 1 120 ? -6.094 -9.061 1.588 1.00 97.38 120 CYS A N 1
ATOM 934 C CA . CYS A 1 120 ? -6.007 -10.521 1.467 1.00 97.38 120 CYS A CA 1
ATOM 935 C C . CYS A 1 120 ? -7.212 -11.124 0.730 1.00 97.38 120 CYS A C 1
ATOM 937 O O . CYS A 1 120 ? -7.061 -12.073 -0.026 1.00 97.38 120 CYS A O 1
ATOM 939 N N . LYS A 1 121 ? -8.423 -10.604 0.964 1.00 96.69 121 LYS A N 1
ATOM 940 C CA . LYS A 1 121 ? -9.636 -11.106 0.305 1.00 96.69 121 LYS A CA 1
ATOM 941 C C . LYS A 1 121 ? -9.734 -10.669 -1.151 1.00 96.69 121 LYS A C 1
ATOM 943 O O . LYS A 1 121 ? -10.225 -11.441 -1.956 1.00 96.69 121 LYS A O 1
ATOM 948 N N . MET A 1 122 ? -9.300 -9.453 -1.474 1.00 96.38 122 MET A N 1
ATOM 949 C CA . MET A 1 122 ? -9.376 -8.925 -2.842 1.00 96.38 122 MET A CA 1
ATOM 950 C C . MET A 1 122 ? -8.370 -9.585 -3.785 1.00 96.38 122 MET A C 1
ATOM 952 O O . MET A 1 122 ? -8.660 -9.741 -4.963 1.00 96.38 122 MET A O 1
ATOM 956 N N . GLU A 1 123 ? -7.212 -9.991 -3.269 1.00 96.44 123 GLU A N 1
ATOM 957 C CA . GLU A 1 123 ? -6.164 -10.659 -4.053 1.00 96.44 123 GLU A CA 1
ATOM 958 C C . GLU A 1 123 ? -6.250 -12.195 -3.974 1.00 96.44 123 GLU A C 1
ATOM 960 O O . GLU A 1 123 ? -5.280 -12.885 -4.275 1.00 96.44 123 GLU A O 1
ATOM 965 N N . GLU A 1 124 ? -7.403 -12.739 -3.555 1.00 95.25 124 GLU A N 1
ATOM 966 C CA . GLU A 1 124 ? -7.653 -14.187 -3.442 1.00 95.25 124 GLU A CA 1
ATOM 967 C C . GLU A 1 124 ? -6.609 -14.932 -2.580 1.00 95.25 124 GLU A C 1
ATOM 969 O O . GLU A 1 124 ? -6.311 -16.111 -2.775 1.00 95.25 124 GLU A O 1
ATOM 974 N N . GLU A 1 125 ? -6.083 -14.248 -1.559 1.00 96.56 125 GLU A N 1
ATOM 975 C CA . GLU A 1 125 ? -5.102 -14.756 -0.598 1.00 96.56 125 GLU A CA 1
ATOM 976 C C . GLU A 1 125 ? -5.643 -14.734 0.857 1.00 96.56 125 GLU A C 1
ATOM 978 O O . GLU A 1 125 ? -4.971 -14.245 1.778 1.00 96.56 125 GLU A O 1
ATOM 983 N N . PRO A 1 126 ? -6.879 -15.216 1.122 1.00 93.81 126 PRO A N 1
ATOM 984 C CA . PRO A 1 126 ? -7.578 -14.954 2.374 1.00 93.81 126 PRO A CA 1
ATOM 985 C C . PRO A 1 126 ? -6.867 -15.568 3.584 1.00 93.81 126 PRO A C 1
ATOM 987 O O . PRO A 1 126 ? -6.425 -16.716 3.581 1.00 93.81 126 PRO A O 1
ATOM 990 N N . ARG A 1 127 ? -6.811 -14.799 4.674 1.00 94.44 127 ARG A N 1
ATOM 991 C CA . ARG A 1 127 ? -6.249 -15.220 5.967 1.00 94.44 127 ARG A CA 1
ATOM 992 C C . ARG A 1 127 ? -7.348 -15.423 6.999 1.00 94.44 127 ARG A C 1
ATOM 994 O O . ARG A 1 127 ? -8.479 -14.981 6.806 1.00 94.44 127 ARG A O 1
ATOM 1001 N N . ARG A 1 128 ? -7.057 -16.087 8.122 1.00 92.69 128 ARG A N 1
ATOM 1002 C CA . ARG A 1 128 ? -8.053 -16.191 9.196 1.00 92.69 128 ARG A CA 1
ATOM 1003 C C . ARG A 1 128 ? -8.131 -14.863 9.933 1.00 92.69 128 ARG A C 1
ATOM 1005 O O . ARG A 1 128 ? -7.119 -14.268 10.287 1.00 92.69 128 ARG A O 1
ATOM 1012 N N . ILE A 1 129 ? -9.354 -14.452 10.259 1.00 92.06 129 ILE A N 1
ATOM 1013 C CA . ILE A 1 129 ? -9.620 -13.223 11.014 1.00 92.06 129 ILE A CA 1
ATOM 1014 C C . ILE A 1 129 ? -8.844 -13.167 12.347 1.00 92.06 129 ILE A C 1
ATOM 1016 O O . ILE A 1 129 ? -8.394 -12.110 12.777 1.00 92.06 129 ILE A O 1
ATOM 1020 N N . ARG A 1 130 ? -8.627 -14.330 12.977 1.00 89.88 130 ARG A N 1
ATOM 1021 C CA . ARG A 1 130 ? -7.845 -14.473 14.210 1.00 89.88 130 ARG A CA 1
ATOM 1022 C C . ARG A 1 130 ? -6.385 -14.057 14.037 1.00 89.88 130 ARG A C 1
ATOM 1024 O O . ARG A 1 130 ? -5.850 -13.420 14.934 1.00 89.88 130 ARG A O 1
ATOM 1031 N N . ASP A 1 131 ? -5.766 -14.386 12.910 1.00 91.38 131 ASP A N 1
ATOM 1032 C CA . ASP A 1 131 ? -4.346 -14.105 12.674 1.00 91.38 131 ASP A CA 1
ATOM 1033 C C . ASP A 1 131 ? -4.121 -12.589 12.594 1.00 91.38 131 ASP A C 1
ATOM 1035 O O . ASP A 1 131 ? -3.188 -12.053 13.193 1.00 91.38 131 ASP A O 1
ATOM 1039 N N . VAL A 1 132 ? -5.060 -11.882 11.956 1.00 91.81 132 VAL A N 1
ATOM 1040 C CA . VAL A 1 132 ? -5.073 -10.416 11.881 1.00 91.81 132 VAL A CA 1
ATOM 1041 C C . VAL A 1 132 ? -5.277 -9.786 13.263 1.00 91.81 132 VAL A C 1
ATOM 1043 O O . VAL A 1 132 ? -4.565 -8.846 13.609 1.00 91.81 132 VAL A O 1
ATOM 1046 N N . ILE A 1 133 ? -6.199 -10.309 14.082 1.00 89.69 133 ILE A N 1
ATOM 1047 C CA . ILE A 1 133 ? -6.427 -9.818 15.458 1.00 89.69 133 ILE A CA 1
ATOM 1048 C C . ILE A 1 133 ? -5.172 -10.010 16.316 1.00 89.69 133 ILE A C 1
ATOM 1050 O O . ILE A 1 133 ? -4.748 -9.080 17.003 1.00 89.69 133 ILE A O 1
ATOM 1054 N N . ASN A 1 134 ? -4.550 -11.187 16.247 1.00 89.19 134 ASN A N 1
ATOM 1055 C CA . ASN A 1 134 ? -3.338 -11.491 17.002 1.00 89.19 134 ASN A CA 1
ATOM 1056 C C . ASN A 1 134 ? -2.203 -10.529 16.630 1.00 89.19 134 ASN A C 1
ATOM 1058 O O . ASN A 1 134 ? -1.576 -9.944 17.511 1.00 89.19 134 ASN A O 1
ATOM 1062 N N . LEU A 1 135 ? -1.969 -10.307 15.334 1.00 89.38 135 LEU A N 1
ATOM 1063 C CA . LEU A 1 135 ? -0.933 -9.383 14.870 1.00 89.38 135 LEU A CA 1
ATOM 1064 C C . LEU A 1 135 ? -1.258 -7.926 15.186 1.00 89.38 135 LEU A C 1
ATOM 1066 O O . LEU A 1 135 ? -0.363 -7.179 15.569 1.00 89.38 135 LEU A O 1
ATOM 1070 N N . SER A 1 136 ? -2.526 -7.530 15.087 1.00 87.75 136 SER A N 1
ATOM 1071 C CA . SER A 1 136 ? -2.996 -6.205 15.497 1.00 87.75 136 SER A CA 1
ATOM 1072 C C . SER A 1 136 ? -2.680 -5.933 16.973 1.00 87.75 136 SER A C 1
ATOM 1074 O O . SER A 1 136 ? -2.174 -4.859 17.313 1.00 87.75 136 SER A O 1
ATOM 1076 N N . HIS A 1 137 ? -2.887 -6.931 17.839 1.00 85.56 137 HIS A N 1
ATOM 1077 C CA . HIS A 1 137 ? -2.535 -6.868 19.256 1.00 85.56 137 HIS A CA 1
ATOM 1078 C C . HIS A 1 137 ? -1.015 -6.788 19.469 1.00 85.56 137 HIS A C 1
ATOM 1080 O O . HIS A 1 137 ? -0.526 -5.854 20.107 1.00 85.56 137 HIS A O 1
ATOM 1086 N N . ILE A 1 138 ? -0.259 -7.717 18.876 1.00 85.69 138 ILE A N 1
ATOM 1087 C CA . ILE A 1 138 ? 1.201 -7.822 19.026 1.00 85.69 138 ILE A CA 1
ATOM 1088 C C . ILE A 1 138 ? 1.913 -6.556 18.536 1.00 85.69 138 ILE A C 1
ATOM 1090 O O . ILE A 1 138 ? 2.775 -6.006 19.221 1.00 85.69 138 ILE A O 1
ATOM 1094 N N . LEU A 1 139 ? 1.530 -6.063 17.360 1.00 87.25 139 LEU A N 1
ATOM 1095 C CA . LEU A 1 139 ? 2.133 -4.889 16.728 1.00 87.25 139 LEU A CA 1
ATOM 1096 C C . LEU A 1 139 ? 1.524 -3.574 17.235 1.00 87.25 139 LEU A C 1
ATOM 1098 O O . LEU A 1 139 ? 1.920 -2.494 16.781 1.00 87.25 139 LEU A O 1
ATOM 1102 N N . LYS A 1 140 ? 0.590 -3.656 18.195 1.00 85.94 140 LYS A N 1
ATOM 1103 C CA . LYS A 1 140 ? -0.086 -2.527 18.844 1.00 85.94 140 LYS A CA 1
ATOM 1104 C C . LYS A 1 140 ? -0.657 -1.560 17.815 1.00 85.94 140 LYS A C 1
ATOM 1106 O O . LYS A 1 140 ? -0.324 -0.372 17.808 1.00 85.94 140 LYS A O 1
ATOM 1111 N N . PHE A 1 141 ? -1.482 -2.084 16.909 1.00 82.75 141 PHE A N 1
ATOM 1112 C CA . PHE A 1 141 ? -2.177 -1.272 15.911 1.00 82.75 141 PHE A CA 1
ATOM 1113 C C . PHE A 1 141 ? -3.010 -0.194 16.602 1.00 82.75 141 PHE A C 1
ATOM 1115 O O . PHE A 1 141 ? -2.984 0.940 16.150 1.00 82.75 141 PHE A O 1
ATOM 1122 N N . SER A 1 142 ? -3.645 -0.497 17.736 1.00 73.50 142 SER A N 1
ATOM 1123 C CA . SER A 1 142 ? -4.258 0.507 18.608 1.00 73.50 142 SER A CA 1
ATOM 1124 C C . SER A 1 142 ? -3.243 0.999 19.652 1.00 73.50 142 SER A C 1
ATOM 1126 O O . SER A 1 142 ? -2.764 0.222 20.478 1.00 73.50 142 SER A O 1
ATOM 1128 N N . PHE A 1 143 ? -2.891 2.289 19.638 1.00 53.53 143 PHE A N 1
ATOM 1129 C CA . PHE A 1 143 ? -2.122 2.910 20.727 1.00 53.53 143 PHE A CA 1
ATOM 1130 C C . PHE A 1 143 ? -3.051 3.137 21.934 1.00 53.53 143 PHE A C 1
ATOM 1132 O O . PHE A 1 143 ? -3.613 4.218 22.099 1.00 53.53 143 PHE A O 1
ATOM 1139 N N . GLY A 1 144 ? -3.240 2.095 22.749 1.00 42.72 144 GLY A N 1
ATOM 1140 C CA . GLY A 1 144 ? -4.167 2.101 23.889 1.00 42.72 144 GLY A CA 1
ATOM 1141 C C . GLY A 1 144 ? -3.516 1.849 25.246 1.00 42.72 144 GLY A C 1
ATOM 1142 O O . GLY A 1 144 ? -3.664 2.677 26.137 1.00 42.72 144 GLY A O 1
ATOM 1143 N N . ASP A 1 145 ? -2.741 0.771 25.397 1.00 38.66 145 ASP A N 1
ATOM 1144 C CA . ASP A 1 145 ? -2.377 0.270 26.730 1.00 38.66 145 ASP A CA 1
ATOM 1145 C C . ASP A 1 145 ? -0.866 0.012 26.881 1.00 38.66 145 ASP A C 1
ATOM 1147 O O . ASP A 1 145 ? -0.357 -1.080 26.636 1.00 38.66 145 ASP A O 1
ATOM 1151 N N . ILE A 1 146 ? -0.124 1.039 27.307 1.00 40.44 146 ILE A N 1
ATOM 1152 C CA . ILE A 1 146 ? 1.184 0.892 27.984 1.00 40.44 146 ILE A CA 1
ATOM 1153 C C . ILE A 1 146 ? 1.163 1.724 29.279 1.00 40.44 146 ILE A C 1
ATOM 1155 O O . ILE A 1 146 ? 2.130 2.384 29.630 1.00 40.44 146 ILE A O 1
ATOM 1159 N N . GLU A 1 147 ? 0.033 1.741 29.987 1.00 35.66 147 GLU A N 1
ATOM 1160 C CA . GLU A 1 147 ? -0.035 2.314 31.344 1.00 35.66 147 GLU A CA 1
ATOM 1161 C C . GLU A 1 147 ? -0.457 1.292 32.410 1.00 35.66 147 GLU A C 1
ATOM 1163 O O . GLU A 1 147 ? -0.530 1.629 33.583 1.00 35.66 147 GLU A O 1
ATOM 1168 N N . LYS A 1 148 ? -0.652 0.012 32.056 1.00 36.19 148 LYS A N 1
ATOM 1169 C CA . LYS A 1 148 ? -1.001 -1.042 33.032 1.00 36.19 148 LYS A CA 1
ATOM 1170 C C . LYS A 1 148 ? 0.128 -2.012 33.393 1.00 36.19 148 LYS A C 1
ATOM 1172 O O . LYS A 1 148 ? -0.120 -2.965 34.119 1.00 36.19 148 LYS A O 1
ATOM 1177 N N . SER A 1 149 ? 1.360 -1.786 32.934 1.00 35.31 149 SER A N 1
ATOM 1178 C CA . SER A 1 149 ? 2.491 -2.687 33.221 1.00 35.31 149 SER A CA 1
ATOM 1179 C C . SER A 1 149 ? 3.687 -2.014 33.902 1.00 35.31 149 SER A C 1
ATOM 1181 O O . SER A 1 149 ? 4.809 -2.494 33.759 1.00 35.31 149 SER A O 1
ATOM 1183 N N . VAL A 1 150 ? 3.482 -0.912 34.630 1.00 33.19 150 VAL A N 1
ATOM 1184 C CA . VAL A 1 150 ? 4.506 -0.385 35.547 1.00 33.19 150 VAL A CA 1
ATOM 1185 C C . VAL A 1 150 ? 4.089 -0.749 36.974 1.00 33.19 150 VAL A C 1
ATOM 1187 O O . VAL A 1 150 ? 3.011 -0.328 37.395 1.00 33.19 150 VAL A O 1
ATOM 1190 N N . PRO A 1 151 ? 4.892 -1.529 37.721 1.00 34.00 151 PRO A N 1
ATOM 1191 C CA . PRO A 1 151 ? 4.675 -1.727 39.145 1.00 34.00 151 PRO A CA 1
ATOM 1192 C C . PRO A 1 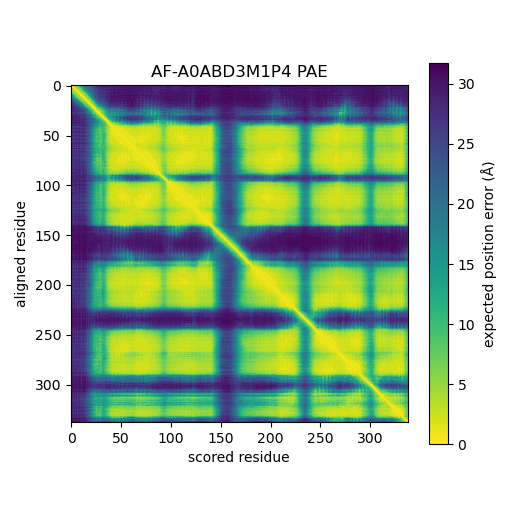151 ? 4.805 -0.373 39.839 1.00 34.00 151 PRO A C 1
ATOM 1194 O O . PRO A 1 151 ? 5.834 0.293 39.727 1.00 34.00 151 PRO A O 1
ATOM 1197 N N . THR A 1 152 ? 3.760 0.042 40.542 1.00 32.62 152 THR A N 1
ATOM 1198 C CA . THR A 1 152 ? 3.784 1.180 41.456 1.00 32.62 152 THR A CA 1
ATOM 1199 C C . THR A 1 152 ? 4.845 0.924 42.524 1.00 32.62 152 THR A C 1
ATOM 1201 O O . THR A 1 152 ? 4.626 0.155 43.457 1.00 32.62 152 THR A O 1
ATOM 1204 N N . ALA A 1 153 ? 6.004 1.559 42.385 1.00 34.25 153 ALA A N 1
ATOM 1205 C CA . ALA A 1 153 ? 6.965 1.714 43.463 1.00 34.25 153 ALA A CA 1
ATOM 1206 C C . ALA A 1 153 ? 7.009 3.201 43.820 1.00 34.25 153 ALA A C 1
ATOM 1208 O O . ALA A 1 153 ? 7.601 4.015 43.116 1.00 34.25 153 ALA A O 1
ATOM 1209 N N . ASN A 1 154 ? 6.309 3.539 44.899 1.00 38.09 154 ASN A N 1
ATOM 1210 C CA . ASN A 1 154 ? 6.458 4.804 45.600 1.00 38.09 154 ASN A CA 1
ATOM 1211 C C . ASN A 1 154 ? 7.890 4.884 46.138 1.00 38.09 154 ASN A C 1
ATOM 1213 O O . ASN A 1 154 ? 8.212 4.049 46.977 1.00 38.09 154 ASN A O 1
ATOM 1217 N N . VAL A 1 155 ? 8.701 5.861 45.722 1.00 37.28 155 VAL A N 1
ATOM 1218 C CA . VAL A 1 155 ? 9.782 6.428 46.549 1.00 37.28 155 VAL A CA 1
ATOM 1219 C C . VAL A 1 155 ? 10.039 7.869 46.089 1.00 37.28 155 VAL A C 1
ATOM 1221 O O . VAL A 1 155 ? 10.344 8.107 44.920 1.00 37.28 155 VAL A O 1
ATOM 1224 N N . ASP A 1 156 ? 9.875 8.807 47.019 1.00 36.22 156 ASP A N 1
ATOM 1225 C CA . ASP A 1 156 ? 10.360 10.187 46.965 1.00 36.22 156 ASP A CA 1
ATOM 1226 C C . ASP A 1 156 ? 11.878 10.231 46.727 1.00 36.22 156 ASP A C 1
ATOM 1228 O O . ASP A 1 156 ? 12.600 9.561 47.456 1.00 36.22 156 ASP A O 1
ATOM 1232 N N . ASP A 1 157 ? 12.377 11.053 45.795 1.00 34.03 157 ASP A N 1
ATOM 1233 C CA . ASP A 1 157 ? 13.460 11.992 46.132 1.00 34.03 157 ASP A CA 1
ATOM 1234 C C . ASP A 1 157 ? 13.693 13.056 45.046 1.00 34.03 157 ASP A C 1
ATOM 1236 O O . ASP A 1 157 ? 13.622 12.820 43.836 1.00 34.03 157 ASP A O 1
ATOM 1240 N N . SER A 1 158 ? 13.975 14.246 45.546 1.00 41.16 158 SER A N 1
ATOM 1241 C CA . SER A 1 158 ? 14.408 15.479 44.901 1.00 41.16 158 SER A CA 1
ATOM 1242 C C . SER A 1 158 ? 15.813 15.369 44.297 1.00 41.16 158 SER A C 1
ATOM 1244 O O . SER A 1 158 ? 16.746 15.000 44.992 1.00 41.16 158 SER A O 1
ATOM 1246 N N . ASP A 1 159 ? 15.956 15.734 43.017 1.00 33.84 159 ASP A N 1
ATOM 1247 C CA . ASP A 1 159 ? 16.978 16.657 42.476 1.00 33.84 159 ASP A CA 1
ATOM 1248 C C . ASP A 1 159 ? 17.248 16.405 40.983 1.00 33.84 159 ASP A C 1
ATOM 1250 O O . ASP A 1 159 ? 17.527 15.298 40.524 1.00 33.84 159 ASP A O 1
ATOM 1254 N N . ALA A 1 160 ? 17.188 17.482 40.198 1.00 32.88 160 ALA A N 1
ATOM 1255 C CA . ALA A 1 160 ? 17.674 17.543 38.820 1.00 32.88 160 ALA A CA 1
ATOM 1256 C C . ALA A 1 160 ? 19.063 18.213 38.831 1.00 32.88 160 ALA A C 1
ATOM 1258 O O . ALA A 1 160 ? 19.246 19.162 39.594 1.00 32.88 160 ALA A O 1
ATOM 1259 N N . PRO A 1 161 ? 20.023 17.832 37.957 1.00 41.41 161 PRO A N 1
ATOM 1260 C CA . PRO A 1 161 ? 19.974 18.366 36.591 1.00 41.41 161 PRO A CA 1
ATOM 1261 C C . PRO A 1 161 ? 20.595 17.480 35.478 1.00 41.41 161 PRO A C 1
ATOM 1263 O O . PRO A 1 161 ? 21.309 16.512 35.710 1.00 41.41 161 PRO A O 1
ATOM 1266 N N . THR A 1 162 ? 20.388 17.930 34.231 1.00 33.25 162 THR A N 1
ATOM 1267 C CA . THR A 1 162 ? 21.037 17.544 32.950 1.00 33.25 162 THR A CA 1
ATOM 1268 C C . THR A 1 162 ? 20.497 16.323 32.185 1.00 33.25 162 THR A C 1
ATOM 1270 O O . THR A 1 162 ? 20.960 15.190 32.278 1.00 33.25 162 THR A O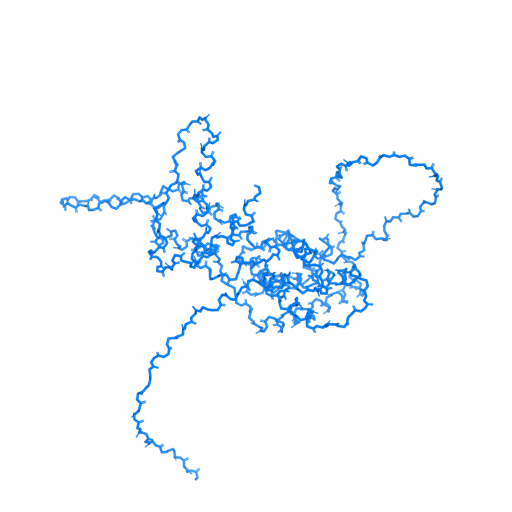 1
ATOM 1273 N N . LYS A 1 163 ? 19.539 16.598 31.289 1.00 36.16 163 LYS A N 1
ATOM 1274 C CA . LYS A 1 163 ? 18.951 15.643 30.341 1.00 36.16 163 LYS A CA 1
ATOM 1275 C C . LYS A 1 163 ? 19.869 15.454 29.122 1.00 36.16 163 LYS A C 1
ATOM 1277 O O . LYS A 1 163 ? 19.685 16.097 28.091 1.00 36.16 163 LYS A O 1
ATOM 1282 N N . LYS A 1 164 ? 20.869 14.573 29.235 1.00 34.06 164 LYS A N 1
ATOM 1283 C CA . LYS A 1 164 ? 21.557 14.002 28.063 1.00 34.06 164 LYS A CA 1
ATOM 1284 C C . LYS A 1 164 ? 20.551 13.169 27.266 1.00 34.06 164 LYS A C 1
ATOM 1286 O O . LYS A 1 164 ? 19.820 12.359 27.835 1.00 34.06 164 LYS A O 1
ATOM 1291 N N . ILE A 1 165 ? 20.514 13.377 25.951 1.00 39.03 165 ILE A N 1
ATOM 1292 C CA . ILE A 1 165 ? 19.768 12.552 24.995 1.00 39.03 165 ILE A CA 1
ATOM 1293 C C . ILE A 1 165 ? 20.461 11.185 24.967 1.00 39.03 165 ILE A C 1
ATOM 1295 O O . ILE A 1 165 ? 21.363 10.939 24.175 1.00 39.03 165 ILE A O 1
ATOM 1299 N N . SER A 1 166 ? 20.096 10.329 25.920 1.00 33.91 166 SER A N 1
ATOM 1300 C CA . SER A 1 166 ? 20.467 8.920 25.914 1.00 33.91 166 SER A CA 1
ATOM 1301 C C . SER A 1 166 ? 19.693 8.262 24.780 1.00 33.91 166 SER A C 1
ATOM 1303 O O . SER A 1 166 ? 18.457 8.309 24.751 1.00 33.91 166 SER A O 1
ATOM 1305 N N . SER A 1 167 ? 20.427 7.725 23.808 1.00 37.12 167 SER 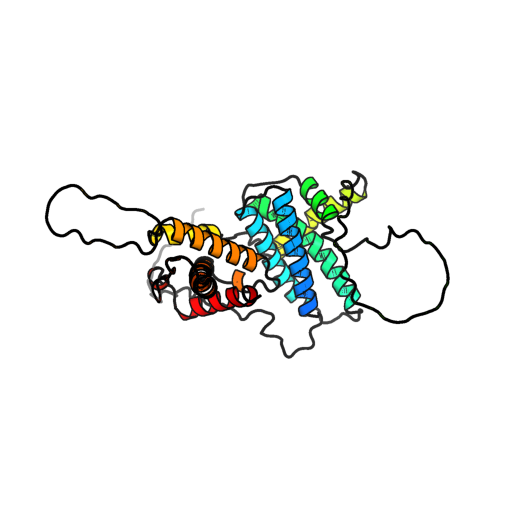A N 1
ATOM 1306 C CA . SER A 1 167 ? 19.901 6.854 22.769 1.00 37.12 167 SER A CA 1
ATOM 1307 C C . SER A 1 167 ? 19.064 5.773 23.443 1.00 37.12 167 SER A C 1
ATOM 1309 O O . SER A 1 167 ? 19.576 4.920 24.164 1.00 37.12 167 SER A O 1
ATOM 1311 N N . LYS A 1 168 ? 17.741 5.834 23.258 1.00 37.44 168 LYS A N 1
ATOM 1312 C CA . LYS A 1 168 ? 16.858 4.764 23.717 1.00 37.44 168 LYS A CA 1
ATOM 1313 C C . LYS A 1 168 ? 17.288 3.497 22.991 1.00 37.44 168 LYS A C 1
ATOM 1315 O O . LYS A 1 168 ? 17.022 3.352 21.800 1.00 37.44 168 LYS A O 1
ATOM 1320 N N . HIS A 1 169 ? 17.992 2.627 23.706 1.00 33.78 169 HIS A N 1
ATOM 1321 C CA . HIS A 1 169 ? 18.306 1.285 23.253 1.00 33.78 169 HIS A CA 1
ATOM 1322 C C . HIS A 1 169 ? 16.987 0.632 22.829 1.00 33.78 169 HIS A C 1
ATOM 1324 O O . HIS A 1 169 ? 15.990 0.732 23.549 1.00 33.78 169 HIS A O 1
ATOM 1330 N N . VAL A 1 170 ? 16.950 0.030 21.639 1.00 38.19 170 VAL A N 1
ATOM 1331 C CA . VAL A 1 170 ? 15.780 -0.727 21.189 1.00 38.19 170 VAL A CA 1
ATOM 1332 C C . VAL A 1 170 ? 15.655 -1.924 22.123 1.00 38.19 170 VAL A C 1
ATOM 1334 O O . VAL A 1 170 ? 16.425 -2.877 22.027 1.00 38.19 170 VAL A O 1
ATOM 1337 N N . THR A 1 171 ? 14.738 -1.850 23.082 1.00 35.28 171 THR A N 1
ATOM 1338 C CA . THR A 1 171 ? 14.404 -2.992 23.926 1.00 35.28 171 THR A CA 1
ATOM 1339 C C . THR A 1 171 ? 13.603 -3.962 23.068 1.00 35.28 171 THR A C 1
ATOM 1341 O O . THR A 1 171 ? 12.513 -3.623 22.605 1.00 35.28 171 THR A O 1
ATOM 1344 N N . ILE A 1 172 ? 14.154 -5.149 22.821 1.00 50.06 172 ILE A N 1
ATOM 1345 C CA . ILE A 1 172 ? 13.415 -6.254 22.211 1.00 50.06 172 ILE A CA 1
ATOM 1346 C C . ILE A 1 172 ? 12.404 -6.706 23.264 1.00 50.06 172 ILE A C 1
ATOM 1348 O O . ILE A 1 172 ? 12.767 -7.325 24.260 1.00 50.06 172 ILE A O 1
ATOM 1352 N N . ILE A 1 173 ? 11.151 -6.295 23.097 1.00 52.66 173 ILE A N 1
ATOM 1353 C CA . ILE A 1 173 ? 10.050 -6.718 23.960 1.00 52.66 173 ILE A CA 1
ATOM 1354 C C . ILE A 1 173 ? 9.673 -8.131 23.511 1.00 52.66 173 ILE A C 1
ATOM 1356 O O . ILE A 1 173 ? 9.333 -8.320 22.341 1.00 52.66 173 ILE A O 1
ATOM 1360 N N . GLU A 1 174 ? 9.744 -9.111 24.415 1.00 55.09 174 GLU A N 1
ATOM 1361 C CA . GLU A 1 174 ? 9.144 -10.428 24.181 1.00 55.09 174 GLU A CA 1
ATOM 1362 C C . GLU A 1 174 ? 7.668 -10.233 23.826 1.00 55.09 174 GLU A C 1
ATOM 1364 O O . GLU A 1 174 ? 6.945 -9.507 24.515 1.00 55.09 174 GLU A O 1
ATOM 1369 N N . LEU A 1 175 ? 7.251 -10.804 22.691 1.00 55.81 175 LEU A N 1
ATOM 1370 C CA . LEU A 1 175 ? 5.910 -10.611 22.147 1.00 55.81 175 LEU A CA 1
ATOM 1371 C C . LEU A 1 175 ? 4.853 -10.873 23.234 1.00 55.81 175 LEU A C 1
ATOM 1373 O O . LEU A 1 175 ? 4.943 -11.890 23.925 1.00 55.81 175 LEU A O 1
ATOM 1377 N N . PRO A 1 176 ? 3.819 -10.021 23.364 1.00 62.84 176 PRO A N 1
ATOM 1378 C CA . PRO A 1 176 ? 2.671 -10.375 24.183 1.00 62.84 176 PRO A CA 1
ATOM 1379 C C . PRO A 1 176 ? 2.076 -11.685 23.650 1.00 62.84 176 PRO A C 1
ATOM 1381 O O . PRO A 1 176 ? 1.965 -11.879 22.434 1.00 62.84 176 PRO A O 1
ATOM 1384 N N . SER A 1 177 ? 1.726 -12.594 24.563 1.00 68.19 177 SER A N 1
ATOM 1385 C CA . SER A 1 177 ? 0.992 -13.814 24.233 1.00 68.19 177 SER A CA 1
ATOM 1386 C C . SER A 1 177 ? -0.268 -13.468 23.426 1.00 68.19 177 SER A C 1
ATOM 1388 O O . SER A 1 177 ? -0.812 -12.368 23.576 1.00 68.19 177 SER A O 1
ATOM 1390 N N . PRO A 1 178 ? -0.738 -14.366 22.538 1.00 74.50 178 PRO A N 1
ATOM 1391 C CA . PRO A 1 178 ? -1.957 -14.107 21.782 1.00 74.50 178 PRO A CA 1
ATOM 1392 C C . PRO A 1 178 ? -3.112 -13.766 22.739 1.00 74.50 178 PRO A C 1
ATOM 1394 O O . PRO A 1 178 ? -3.161 -14.336 23.837 1.00 74.50 178 PRO A O 1
ATOM 1397 N N . PRO A 1 179 ? -4.035 -12.866 22.343 1.00 74.75 179 PRO A N 1
ATOM 1398 C CA . PRO A 1 179 ? -5.180 -12.513 23.170 1.00 74.75 179 PRO A CA 1
ATOM 1399 C C . PRO A 1 179 ? -5.917 -13.768 23.659 1.00 74.75 179 PRO A C 1
ATOM 1401 O O . PRO A 1 179 ? -6.153 -14.681 22.855 1.00 74.75 179 PRO A O 1
ATOM 1404 N N . PRO A 1 180 ? -6.278 -13.844 24.951 1.00 79.25 180 PRO A N 1
ATOM 1405 C CA . PRO A 1 180 ? -7.093 -14.943 25.447 1.00 79.25 180 PRO A CA 1
ATOM 1406 C C . PRO A 1 180 ? -8.432 -14.973 24.698 1.00 79.25 180 PRO A C 1
ATOM 1408 O O . PRO A 1 180 ? -8.961 -13.937 24.307 1.00 79.25 180 PRO A O 1
ATOM 1411 N N . LEU A 1 181 ? -8.992 -16.167 24.487 1.00 82.12 181 LEU A N 1
ATOM 1412 C CA . LEU A 1 181 ? -10.302 -16.346 23.841 1.00 82.12 181 LEU A CA 1
ATOM 1413 C C . LEU A 1 181 ? -11.452 -16.052 24.818 1.00 82.12 181 LEU A C 1
ATOM 1415 O O . LEU A 1 181 ? -12.321 -16.893 25.041 1.00 82.12 181 LEU A O 1
ATOM 1419 N N . ASP A 1 182 ? -11.417 -14.879 25.434 1.00 83.56 182 ASP A N 1
ATOM 1420 C CA . ASP A 1 182 ? -12.432 -14.391 26.357 1.00 83.56 182 ASP A CA 1
ATOM 1421 C C . ASP A 1 182 ? -13.405 -13.425 25.657 1.00 83.56 182 ASP A C 1
ATOM 1423 O O . ASP A 1 182 ? -13.384 -13.249 24.436 1.00 83.56 182 ASP A O 1
ATOM 1427 N N . GLU A 1 183 ? -14.278 -12.794 26.438 1.00 83.44 183 GLU A N 1
ATOM 1428 C CA . GLU A 1 183 ? -15.234 -11.795 25.953 1.00 83.44 183 GLU A CA 1
ATOM 1429 C C . GLU A 1 183 ? -14.554 -10.659 25.165 1.00 83.44 183 GLU A C 1
ATOM 1431 O O . GLU A 1 183 ? -15.085 -10.177 24.164 1.00 83.44 183 GLU A O 1
ATOM 1436 N N . THR A 1 184 ? -13.334 -10.264 25.549 1.00 80.69 184 THR A N 1
ATOM 1437 C CA . THR A 1 184 ? -12.609 -9.168 24.890 1.00 80.69 184 THR A CA 1
ATOM 1438 C C . THR A 1 184 ? -12.208 -9.527 23.461 1.00 80.69 184 THR A C 1
ATOM 1440 O O . THR A 1 184 ? -12.275 -8.677 22.569 1.00 80.69 184 THR A O 1
ATOM 1443 N N . TYR A 1 185 ? -11.870 -10.795 23.208 1.00 84.25 185 TYR A N 1
ATOM 1444 C CA . TYR A 1 185 ? -11.596 -11.290 21.861 1.00 84.25 185 TYR A CA 1
ATOM 1445 C C . TYR A 1 185 ? -12.838 -11.230 20.966 1.00 84.25 185 TYR A C 1
ATOM 1447 O O . TYR A 1 185 ? -12.741 -10.825 19.803 1.00 84.25 185 TYR A O 1
ATOM 1455 N N . TRP A 1 186 ? -14.004 -11.619 21.488 1.00 85.50 186 TRP A N 1
ATOM 1456 C CA . TRP A 1 186 ? -15.255 -11.592 20.726 1.00 85.50 186 TRP A CA 1
ATOM 1457 C C . TRP A 1 186 ? -15.669 -10.164 20.372 1.00 85.50 186 TRP A C 1
ATOM 1459 O O . TRP A 1 186 ? -15.945 -9.898 19.201 1.00 85.50 186 TRP A O 1
ATOM 1469 N N . ILE A 1 187 ? -15.565 -9.234 21.324 1.00 86.88 187 ILE A N 1
ATOM 1470 C CA . ILE A 1 187 ? -15.785 -7.800 21.088 1.00 86.88 187 ILE A CA 1
ATOM 1471 C C . ILE A 1 187 ? -14.831 -7.274 20.006 1.00 86.88 187 ILE A C 1
ATOM 1473 O O . ILE A 1 187 ? -15.264 -6.623 19.054 1.00 86.88 187 ILE A O 1
ATOM 1477 N N . ALA A 1 188 ? -13.534 -7.585 20.098 1.00 85.06 188 ALA A N 1
ATOM 1478 C CA . ALA A 1 188 ? -12.547 -7.144 19.110 1.00 85.06 188 ALA A CA 1
ATOM 1479 C C . ALA A 1 188 ? -12.835 -7.711 17.709 1.00 85.06 188 ALA A C 1
ATOM 1481 O O . ALA A 1 188 ? -12.688 -7.014 16.701 1.00 85.06 188 ALA A O 1
ATOM 1482 N N . LYS A 1 189 ? -13.280 -8.969 17.629 1.00 89.31 189 LYS A N 1
ATOM 1483 C CA . LYS A 1 189 ? -13.676 -9.611 16.372 1.00 89.31 189 LYS A CA 1
ATOM 1484 C C . LYS A 1 189 ? -14.889 -8.917 15.749 1.00 89.31 189 LYS A C 1
ATOM 1486 O O . LYS A 1 189 ? -14.855 -8.619 14.555 1.00 89.31 189 LYS A O 1
ATOM 1491 N N . GLU A 1 190 ? -15.933 -8.649 16.528 1.00 91.44 190 GLU A N 1
ATOM 1492 C CA . GLU A 1 190 ? -17.122 -7.921 16.065 1.00 91.44 190 GLU A CA 1
ATOM 1493 C C . GLU A 1 190 ? -16.770 -6.506 15.602 1.00 91.44 190 GLU A C 1
ATOM 1495 O O . GLU A 1 190 ? -17.178 -6.086 14.515 1.00 91.44 190 GLU A O 1
ATOM 1500 N N . GLN A 1 191 ? -15.937 -5.799 16.371 1.00 91.00 191 GLN A N 1
ATOM 1501 C CA . GLN A 1 191 ? -15.433 -4.480 16.003 1.00 91.00 191 GLN A CA 1
ATOM 1502 C C . GLN A 1 191 ? -14.665 -4.524 14.680 1.00 91.00 191 GLN A C 1
ATOM 1504 O O . GLN A 1 191 ? -14.835 -3.628 13.850 1.00 91.00 191 GLN A O 1
ATOM 1509 N N . MET A 1 192 ? -13.846 -5.553 14.448 1.00 91.50 192 MET A N 1
ATOM 1510 C CA . MET A 1 192 ? -13.085 -5.671 13.209 1.00 91.50 192 MET A CA 1
ATOM 1511 C C . MET A 1 192 ? -13.993 -5.920 12.001 1.00 91.50 192 MET A C 1
ATOM 1513 O O . MET A 1 192 ? -13.804 -5.275 10.974 1.00 91.50 192 MET A O 1
ATOM 1517 N N . VAL A 1 193 ? -15.019 -6.768 12.132 1.00 93.50 193 VAL A N 1
ATOM 1518 C CA . VAL A 1 193 ? -16.026 -6.987 11.073 1.00 93.50 193 VAL A CA 1
ATOM 1519 C C . VAL A 1 193 ? -16.818 -5.707 10.789 1.00 93.50 193 VAL A C 1
ATOM 1521 O O . VAL A 1 193 ? -16.998 -5.329 9.632 1.00 93.50 193 VAL A O 1
ATOM 1524 N N . SER A 1 194 ? -17.255 -5.000 11.832 1.00 95.50 194 SER A N 1
ATOM 1525 C CA . SER A 1 194 ? -17.961 -3.719 11.696 1.00 95.50 194 SER A CA 1
ATOM 1526 C C . SER A 1 194 ? -17.086 -2.657 11.017 1.00 95.50 194 SER A C 1
ATOM 1528 O O . SER A 1 194 ? -17.525 -1.961 10.095 1.00 95.50 194 SER A O 1
ATOM 1530 N N . THR A 1 195 ? -15.814 -2.580 11.417 1.00 95.94 195 THR A N 1
ATOM 1531 C CA . THR A 1 195 ? -14.825 -1.670 10.825 1.00 95.94 195 THR A CA 1
ATOM 1532 C C . THR A 1 195 ? -14.593 -2.000 9.360 1.00 95.94 195 THR A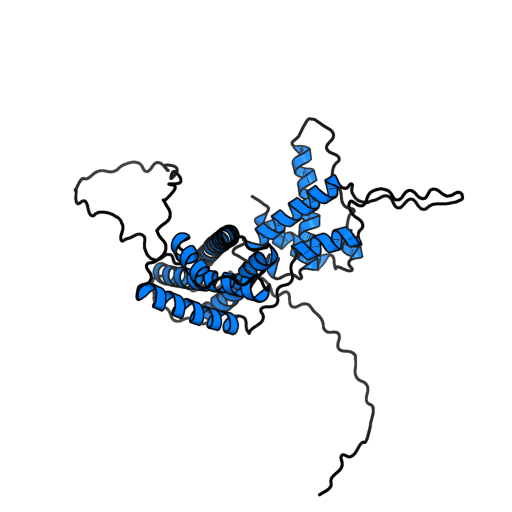 C 1
ATOM 1534 O O . THR A 1 195 ? -14.571 -1.097 8.533 1.00 95.94 195 THR A O 1
ATOM 1537 N N . GLU A 1 196 ? -14.489 -3.277 9.010 1.00 96.06 196 GLU A N 1
ATOM 1538 C CA . GLU A 1 196 ? -14.333 -3.723 7.630 1.00 96.06 196 GLU A CA 1
ATOM 1539 C C . GLU A 1 196 ? -15.482 -3.237 6.729 1.00 96.06 196 GLU A C 1
ATOM 1541 O O . GLU A 1 196 ? -15.257 -2.608 5.693 1.00 96.06 196 GLU A O 1
ATOM 1546 N N . GLN A 1 197 ? -16.727 -3.438 7.168 1.00 97.00 197 GLN A N 1
ATOM 1547 C CA . GLN A 1 197 ? -17.914 -2.948 6.461 1.00 97.00 197 GLN A CA 1
ATOM 1548 C C . GLN A 1 197 ? -17.949 -1.416 6.378 1.00 97.00 197 GLN A C 1
ATOM 1550 O O . GLN A 1 197 ? -18.470 -0.837 5.420 1.00 97.00 197 GLN A O 1
ATOM 1555 N N . HIS A 1 198 ? -17.442 -0.730 7.402 1.00 96.62 198 HIS A N 1
ATOM 1556 C CA . HIS A 1 198 ? -17.318 0.722 7.395 1.00 96.62 198 HIS A CA 1
ATOM 1557 C C . HIS A 1 198 ? -16.255 1.199 6.394 1.00 96.62 198 HIS A C 1
ATOM 1559 O O . HIS A 1 198 ? -16.522 2.147 5.658 1.00 96.62 198 HIS A O 1
ATOM 1565 N N . VAL A 1 199 ? -15.102 0.527 6.310 1.00 97.75 199 VAL A N 1
ATOM 1566 C CA . VAL A 1 199 ? -14.051 0.822 5.325 1.00 97.75 199 VAL A CA 1
ATOM 1567 C C . VAL A 1 199 ? -14.607 0.719 3.913 1.00 97.75 199 VAL A C 1
ATOM 1569 O O . VAL A 1 199 ? -14.493 1.689 3.169 1.00 97.75 199 VAL A O 1
ATOM 1572 N N . LEU A 1 200 ? -15.278 -0.388 3.577 1.00 97.75 200 LEU A N 1
ATOM 1573 C CA . LEU A 1 200 ? -15.883 -0.598 2.257 1.00 97.75 200 LEU A CA 1
ATOM 1574 C C . LEU A 1 200 ? -16.848 0.529 1.873 1.00 97.75 200 LEU A C 1
ATOM 1576 O O . LEU A 1 200 ? -16.765 1.064 0.772 1.00 97.75 200 LEU A O 1
ATOM 1580 N N . ARG A 1 201 ? -17.719 0.953 2.795 1.00 97.12 201 ARG A N 1
ATOM 1581 C CA . ARG A 1 201 ? -18.640 2.075 2.551 1.00 97.12 201 ARG A CA 1
ATOM 1582 C C . ARG A 1 201 ? -17.912 3.407 2.380 1.00 97.12 201 ARG A C 1
ATOM 1584 O O . ARG A 1 201 ? -18.286 4.190 1.513 1.00 97.12 201 ARG A O 1
ATOM 1591 N N . MET A 1 202 ? -16.881 3.661 3.185 1.00 94.44 202 MET A N 1
ATOM 1592 C CA . MET A 1 202 ? -16.099 4.899 3.119 1.00 94.44 202 MET A CA 1
ATOM 1593 C C . MET A 1 202 ? -15.322 5.027 1.808 1.00 94.44 202 MET A C 1
ATOM 1595 O O . MET A 1 202 ? -15.260 6.121 1.258 1.00 94.44 202 MET A O 1
ATOM 1599 N N . ILE A 1 203 ? -14.781 3.926 1.282 1.00 94.69 203 ILE A N 1
ATOM 1600 C CA . ILE A 1 203 ? -14.128 3.895 -0.037 1.00 94.69 203 ILE A CA 1
ATOM 1601 C C . ILE A 1 203 ? -15.121 3.669 -1.187 1.00 94.69 203 ILE A C 1
ATOM 1603 O O . ILE A 1 203 ? -14.703 3.405 -2.307 1.00 94.69 203 ILE A O 1
ATOM 1607 N N . GLN A 1 204 ? -16.431 3.745 -0.919 1.00 95.50 204 GLN A N 1
ATOM 1608 C CA . GLN A 1 204 ? -17.500 3.580 -1.912 1.00 95.50 204 GLN A CA 1
ATOM 1609 C C . GLN A 1 204 ? -17.428 2.256 -2.690 1.00 95.50 204 GLN A C 1
ATOM 1611 O O . GLN A 1 204 ? -17.797 2.196 -3.857 1.00 95.50 204 GLN A O 1
ATOM 1616 N N . PHE A 1 205 ? -16.967 1.191 -2.032 1.00 96.12 205 PHE A N 1
ATOM 1617 C CA . PHE A 1 205 ? -16.741 -0.132 -2.617 1.00 96.12 205 PHE A CA 1
ATOM 1618 C C . PHE A 1 205 ? -15.725 -0.160 -3.772 1.00 96.12 205 PHE A C 1
ATOM 1620 O O . PHE A 1 205 ? -15.598 -1.188 -4.433 1.00 96.12 205 PHE A O 1
ATOM 1627 N N . ASP A 1 206 ? -14.943 0.906 -3.976 1.00 94.12 206 ASP A N 1
ATOM 1628 C CA . ASP A 1 206 ? -13.790 0.867 -4.874 1.00 94.12 206 ASP A CA 1
ATOM 1629 C C . ASP A 1 206 ? -12.617 0.151 -4.193 1.00 94.12 206 ASP A C 1
ATOM 1631 O O . ASP A 1 206 ? -11.735 0.755 -3.569 1.00 94.12 206 ASP A O 1
ATOM 1635 N N . THR A 1 207 ? -12.628 -1.174 -4.314 1.00 94.50 207 THR A N 1
ATOM 1636 C CA . THR A 1 207 ? -11.560 -2.063 -3.849 1.00 94.50 207 THR A CA 1
ATOM 1637 C C . THR A 1 207 ? -10.535 -2.383 -4.933 1.00 94.50 207 THR A C 1
ATOM 1639 O O . THR A 1 207 ? -9.578 -3.107 -4.667 1.00 94.50 207 THR A O 1
ATOM 1642 N N . SER A 1 208 ? -10.713 -1.851 -6.145 1.00 92.44 208 SER A N 1
ATOM 1643 C CA . SER A 1 208 ? -9.853 -2.164 -7.282 1.00 92.44 208 SER A CA 1
ATOM 1644 C C . SER A 1 208 ? -8.474 -1.530 -7.109 1.00 92.44 208 SER A C 1
ATOM 1646 O O . SER A 1 208 ? -8.352 -0.312 -6.963 1.00 92.44 208 SER A O 1
ATOM 1648 N N . VAL A 1 209 ? -7.413 -2.336 -7.115 1.00 93.75 209 VAL A N 1
ATOM 1649 C CA . VAL A 1 209 ? -6.034 -1.845 -7.017 1.00 93.75 209 VAL A CA 1
ATOM 1650 C C . VAL A 1 209 ? -5.235 -2.369 -8.198 1.00 93.75 209 VAL A C 1
ATOM 1652 O O . VAL A 1 209 ? -5.209 -3.559 -8.487 1.00 93.75 209 VAL A O 1
ATOM 1655 N N . CYS A 1 210 ? -4.603 -1.442 -8.910 1.00 92.81 210 CYS A N 1
ATOM 1656 C CA . CYS A 1 210 ? -3.631 -1.762 -9.942 1.00 92.81 210 CYS A CA 1
ATOM 1657 C C . CYS A 1 210 ? -2.228 -1.743 -9.325 1.00 92.81 210 CYS A C 1
ATOM 1659 O O . CYS A 1 210 ? -1.935 -0.915 -8.459 1.00 92.81 210 CYS A O 1
ATOM 1661 N N . HIS A 1 211 ? -1.351 -2.617 -9.810 1.00 94.44 211 HIS A N 1
ATOM 1662 C CA . HIS A 1 211 ? -0.082 -2.909 -9.146 1.00 94.44 211 HIS A CA 1
ATOM 1663 C C . HIS A 1 211 ? 1.116 -2.378 -9.945 1.00 94.44 211 HIS A C 1
ATOM 1665 O O . HIS A 1 211 ? 1.391 -2.874 -11.044 1.00 94.44 211 HIS A O 1
ATOM 1671 N N . PRO A 1 212 ? 1.854 -1.372 -9.431 1.00 94.62 212 PRO A N 1
ATOM 1672 C CA . PRO A 1 212 ? 2.979 -0.770 -10.150 1.00 94.62 212 PRO A CA 1
ATOM 1673 C C . PRO A 1 212 ? 4.149 -1.721 -10.325 1.00 94.62 212 PRO A C 1
ATOM 1675 O O . PRO A 1 212 ? 4.860 -1.625 -11.324 1.00 94.62 212 PRO A O 1
ATOM 1678 N N . HIS A 1 213 ? 4.309 -2.685 -9.423 1.00 94.50 213 HIS A N 1
ATOM 1679 C CA . HIS A 1 213 ? 5.337 -3.715 -9.514 1.00 94.50 213 HIS A CA 1
ATOM 1680 C C . HIS A 1 213 ? 5.154 -4.601 -10.752 1.00 94.50 213 HIS A C 1
ATOM 1682 O O . HIS A 1 213 ? 6.100 -4.791 -11.515 1.00 94.50 213 HIS A O 1
ATOM 1688 N N . ARG A 1 214 ? 3.920 -5.051 -11.028 1.00 93.81 214 ARG A N 1
ATOM 1689 C CA . ARG A 1 214 ? 3.585 -5.763 -12.275 1.00 93.81 214 ARG A CA 1
ATOM 1690 C C . ARG A 1 214 ? 3.834 -4.895 -13.506 1.00 93.81 214 ARG A C 1
ATOM 1692 O O . ARG A 1 214 ? 4.390 -5.370 -14.492 1.00 93.81 214 ARG A O 1
ATOM 1699 N N . CYS A 1 215 ? 3.454 -3.621 -13.442 1.00 94.12 215 CYS A N 1
ATOM 1700 C CA . CYS A 1 215 ? 3.622 -2.703 -14.564 1.00 94.12 215 CYS A CA 1
ATOM 1701 C C . CYS A 1 215 ? 5.102 -2.422 -14.879 1.00 94.12 215 CYS A C 1
ATOM 1703 O O . CYS A 1 215 ? 5.448 -2.368 -16.054 1.00 94.12 215 CYS A O 1
ATOM 1705 N N . VAL A 1 216 ? 5.991 -2.357 -13.876 1.00 94.56 216 VAL A N 1
ATOM 1706 C CA . VAL A 1 216 ? 7.449 -2.279 -14.101 1.00 94.56 216 VAL A CA 1
ATOM 1707 C C . VAL A 1 216 ? 7.925 -3.460 -14.946 1.00 94.56 216 VAL A C 1
ATOM 1709 O O . VAL A 1 216 ? 8.564 -3.244 -15.970 1.00 94.56 216 VAL A O 1
ATOM 1712 N N . LEU A 1 217 ? 7.566 -4.695 -14.577 1.00 93.25 217 LEU A N 1
ATOM 1713 C CA . LEU A 1 217 ? 7.978 -5.893 -15.321 1.00 93.25 217 LEU A CA 1
ATOM 1714 C C . LEU A 1 217 ? 7.448 -5.896 -16.762 1.00 93.25 217 LEU A C 1
ATOM 1716 O O . LEU A 1 217 ? 8.189 -6.220 -17.685 1.00 93.25 217 LEU A O 1
ATOM 1720 N N . ILE A 1 218 ? 6.190 -5.492 -16.963 1.00 91.69 218 ILE A N 1
ATOM 1721 C CA . ILE A 1 218 ? 5.578 -5.391 -18.296 1.00 91.69 218 ILE A CA 1
ATOM 1722 C C . ILE A 1 218 ? 6.294 -4.339 -19.152 1.00 91.69 218 ILE A C 1
ATOM 1724 O O . ILE A 1 218 ? 6.553 -4.586 -20.326 1.00 91.69 218 ILE A O 1
ATOM 1728 N N . ILE A 1 219 ? 6.642 -3.183 -18.580 1.00 90.75 219 ILE A N 1
ATOM 1729 C CA . ILE A 1 219 ? 7.385 -2.136 -19.291 1.00 90.75 219 ILE A CA 1
ATOM 1730 C C . ILE A 1 219 ? 8.764 -2.655 -19.712 1.00 90.75 219 ILE A C 1
ATOM 1732 O O . ILE A 1 219 ? 9.126 -2.513 -20.880 1.00 90.75 219 ILE A O 1
ATOM 1736 N N . MET A 1 220 ? 9.500 -3.305 -18.802 1.00 86.94 220 MET A N 1
ATOM 1737 C CA . MET A 1 220 ? 10.805 -3.898 -19.128 1.00 86.94 220 MET A CA 1
ATOM 1738 C C . MET A 1 220 ? 10.693 -4.926 -20.263 1.00 86.94 220 MET A C 1
ATOM 1740 O O . MET A 1 220 ? 11.533 -4.958 -21.160 1.00 86.94 220 MET A O 1
ATOM 1744 N N . GLU A 1 221 ? 9.638 -5.742 -20.241 1.00 85.94 221 GLU A N 1
ATOM 1745 C CA . GLU A 1 221 ? 9.366 -6.774 -21.243 1.00 85.94 221 GLU A CA 1
ATOM 1746 C C . GLU A 1 221 ? 9.043 -6.181 -22.625 1.00 85.94 221 GLU A C 1
ATOM 1748 O O . GLU A 1 221 ? 9.602 -6.632 -23.628 1.00 85.94 221 GLU A O 1
ATOM 1753 N N . ILE A 1 222 ? 8.177 -5.159 -22.679 1.00 85.38 222 ILE A N 1
ATOM 1754 C CA . ILE A 1 222 ? 7.772 -4.467 -23.916 1.00 85.38 222 ILE A CA 1
ATOM 1755 C C . ILE A 1 222 ? 8.965 -3.760 -24.562 1.00 85.38 222 ILE A C 1
ATOM 1757 O O . ILE A 1 222 ? 9.137 -3.828 -25.778 1.00 85.38 222 ILE A O 1
ATOM 1761 N N . LEU A 1 223 ? 9.804 -3.109 -23.755 1.00 82.81 223 LEU A N 1
ATOM 1762 C CA . LEU A 1 223 ? 10.983 -2.389 -24.236 1.00 82.81 223 LEU A CA 1
ATOM 1763 C C . LEU A 1 223 ? 12.194 -3.308 -24.473 1.00 82.81 223 LEU A C 1
ATOM 1765 O O . LEU A 1 223 ? 13.235 -2.854 -24.947 1.00 82.81 223 LEU A O 1
ATOM 1769 N N . GLY A 1 224 ? 12.065 -4.604 -24.172 1.00 74.88 224 GLY A N 1
ATOM 1770 C CA . GLY A 1 224 ? 13.086 -5.614 -24.437 1.00 74.88 224 GLY A CA 1
ATOM 1771 C C . GLY A 1 224 ? 14.338 -5.488 -23.566 1.00 74.88 224 GLY A C 1
ATOM 1772 O O . GLY A 1 224 ? 15.432 -5.819 -24.024 1.00 74.88 224 GLY A O 1
ATOM 1773 N N . PHE A 1 225 ? 14.213 -5.010 -22.326 1.00 76.50 225 PHE A N 1
ATOM 1774 C CA . PHE A 1 225 ? 15.357 -4.867 -21.421 1.00 76.50 225 PHE A CA 1
ATOM 1775 C C . PHE A 1 225 ? 15.832 -6.244 -20.937 1.00 76.50 225 PHE A C 1
ATOM 1777 O O . PHE A 1 225 ? 15.027 -7.109 -20.594 1.00 76.50 225 PHE A O 1
ATOM 1784 N N . GLY A 1 226 ? 17.148 -6.476 -20.919 1.00 62.88 226 GLY A N 1
ATOM 1785 C CA . GLY A 1 226 ? 17.739 -7.669 -20.305 1.00 62.88 226 GLY A CA 1
ATOM 1786 C C . GLY A 1 226 ? 17.562 -8.984 -21.070 1.00 62.88 226 GLY A C 1
ATOM 1787 O O . GLY A 1 226 ? 18.012 -10.027 -20.595 1.00 62.88 226 GLY A O 1
ATOM 1788 N N . LYS A 1 227 ? 16.968 -8.973 -22.267 1.00 61.78 227 LYS A N 1
ATOM 1789 C CA . LYS A 1 227 ? 16.912 -10.148 -23.146 1.00 61.78 227 LYS A CA 1
ATOM 1790 C C . LYS A 1 227 ? 18.192 -10.220 -23.979 1.00 61.78 227 LYS A C 1
ATOM 1792 O O . LYS A 1 227 ? 18.440 -9.377 -24.828 1.00 61.78 227 LYS A O 1
ATOM 1797 N N . GLY A 1 228 ? 19.049 -11.198 -23.691 1.00 53.66 228 GLY A N 1
ATOM 1798 C CA . GLY A 1 228 ? 20.309 -11.414 -24.410 1.00 53.66 228 GLY A CA 1
ATOM 1799 C C . GLY A 1 228 ? 20.142 -11.808 -25.891 1.00 53.66 228 GLY A C 1
ATOM 1800 O O . GLY A 1 228 ? 19.044 -12.077 -26.367 1.00 53.66 228 GLY A O 1
ATOM 1801 N N . LYS A 1 229 ? 21.275 -11.848 -26.614 1.00 46.94 229 LYS A N 1
ATOM 1802 C CA . LYS A 1 229 ? 21.417 -12.023 -28.077 1.00 46.94 229 LYS A CA 1
ATOM 1803 C C . LYS A 1 229 ? 20.491 -13.085 -28.698 1.00 46.94 229 LYS A C 1
ATOM 1805 O O . LYS A 1 229 ? 20.591 -14.262 -28.366 1.00 46.94 229 LYS A O 1
ATOM 1810 N N . TYR A 1 230 ? 19.738 -12.690 -29.727 1.00 42.12 230 TYR A N 1
ATOM 1811 C CA . TYR A 1 230 ? 19.296 -13.618 -30.769 1.00 42.12 230 TYR A CA 1
ATOM 1812 C C . TYR A 1 230 ? 20.436 -13.776 -31.785 1.00 42.12 230 TYR A C 1
ATOM 1814 O O . TYR A 1 230 ? 20.869 -12.797 -32.392 1.00 42.12 230 TYR A O 1
ATOM 1822 N N . GLN A 1 231 ? 20.958 -14.990 -31.941 1.00 43.75 231 GLN A N 1
ATOM 1823 C CA . GLN A 1 231 ? 21.880 -15.332 -33.020 1.00 43.75 231 GLN A CA 1
ATOM 1824 C C . GLN A 1 231 ? 21.036 -15.706 -34.242 1.00 43.75 231 GLN A C 1
ATOM 1826 O O . GLN A 1 231 ? 20.414 -16.764 -34.266 1.00 43.75 231 GLN A O 1
ATOM 1831 N N . SER A 1 232 ? 20.980 -14.834 -35.249 1.00 42.66 232 SER A N 1
ATOM 1832 C CA . SER A 1 232 ? 20.507 -15.220 -36.579 1.00 42.66 232 SER A CA 1
ATOM 1833 C C . SER A 1 232 ? 21.684 -15.790 -37.365 1.00 42.66 232 SER A C 1
ATOM 1835 O O . SER A 1 232 ? 22.307 -15.087 -38.159 1.00 42.66 232 SER A O 1
ATOM 1837 N N . ASP A 1 233 ? 22.000 -17.063 -37.151 1.00 49.22 233 ASP A N 1
ATOM 1838 C CA . ASP A 1 233 ? 22.810 -17.795 -38.120 1.00 49.22 233 ASP A CA 1
ATOM 1839 C C . ASP A 1 233 ? 21.873 -18.365 -39.184 1.00 49.22 233 ASP A C 1
ATOM 1841 O O . ASP A 1 233 ? 21.396 -19.477 -39.016 1.00 49.22 233 ASP A O 1
ATOM 1845 N N . VAL A 1 234 ? 21.603 -17.595 -40.249 1.00 46.28 234 VAL A N 1
ATOM 1846 C CA . VAL A 1 234 ? 21.747 -18.047 -41.649 1.00 46.28 234 VAL A CA 1
ATOM 1847 C C . VAL A 1 234 ? 21.900 -16.817 -42.563 1.00 46.28 234 VAL A C 1
ATOM 1849 O O . VAL A 1 234 ? 20.949 -16.086 -42.806 1.00 46.28 234 VAL A O 1
ATOM 1852 N N . GLY A 1 235 ? 23.119 -16.624 -43.071 1.00 49.09 235 GLY A N 1
ATOM 1853 C CA . GLY A 1 235 ? 23.451 -16.111 -44.408 1.00 49.09 235 GLY A CA 1
ATOM 1854 C C . GLY A 1 235 ? 22.679 -14.928 -45.010 1.00 49.09 235 GLY A C 1
ATOM 1855 O O . GLY A 1 235 ? 21.623 -15.106 -45.603 1.00 49.09 235 GLY A O 1
ATOM 1856 N N . GLY A 1 236 ? 23.369 -13.786 -45.094 1.00 48.88 236 GLY A N 1
ATOM 1857 C CA . GLY A 1 236 ? 23.280 -12.897 -46.257 1.00 48.88 236 GLY A CA 1
ATOM 1858 C C . GLY A 1 236 ? 22.443 -11.629 -46.089 1.00 48.88 236 GLY A C 1
ATOM 1859 O O . GLY A 1 236 ? 21.226 -11.662 -46.167 1.00 48.88 236 GLY A O 1
ATOM 1860 N N . GLY A 1 237 ? 23.145 -10.494 -46.008 1.00 47.81 237 GLY A N 1
ATOM 1861 C CA . GLY A 1 237 ? 22.644 -9.193 -46.459 1.00 47.81 237 GLY A CA 1
ATOM 1862 C C . GLY A 1 237 ? 21.742 -8.433 -45.488 1.00 47.81 237 GLY A C 1
ATOM 1863 O O . GLY A 1 237 ? 20.526 -8.498 -45.592 1.00 47.81 237 GLY A O 1
ATOM 1864 N N . GLY A 1 238 ? 22.359 -7.612 -44.631 1.00 51.31 238 GLY A N 1
ATOM 1865 C CA . GLY A 1 238 ? 21.697 -6.473 -43.986 1.00 51.31 238 GLY A CA 1
ATOM 1866 C C . GLY A 1 238 ? 20.824 -6.812 -42.778 1.00 51.31 238 GLY A C 1
ATOM 1867 O O . GLY A 1 238 ? 19.627 -6.553 -42.791 1.00 51.31 238 GLY A O 1
ATOM 1868 N N . SER A 1 239 ? 21.415 -7.351 -41.711 1.00 41.97 239 SER A N 1
ATOM 1869 C CA . SER A 1 239 ? 20.739 -7.447 -40.415 1.00 41.97 239 SER A CA 1
ATOM 1870 C C . SER A 1 239 ? 20.809 -6.098 -39.689 1.00 41.97 239 SER A C 1
ATOM 1872 O O . SER A 1 239 ? 21.890 -5.699 -39.251 1.00 41.97 239 SER A O 1
ATOM 1874 N N . GLU A 1 240 ? 19.682 -5.401 -39.530 1.00 43.84 240 GLU A N 1
ATOM 1875 C CA . GLU A 1 240 ? 19.571 -4.309 -38.556 1.00 43.84 240 GLU A CA 1
ATOM 1876 C C . GLU A 1 240 ? 19.811 -4.875 -37.152 1.00 43.84 240 GLU A C 1
ATOM 1878 O O . GLU A 1 240 ? 18.970 -5.543 -36.550 1.00 43.84 240 GLU A O 1
ATOM 1883 N N . GLN A 1 241 ? 21.011 -4.629 -36.643 1.00 43.94 241 GLN A N 1
ATOM 1884 C CA . GLN A 1 241 ? 21.423 -4.956 -35.290 1.00 43.94 241 GLN A CA 1
ATOM 1885 C C . GLN A 1 241 ? 20.680 -4.008 -34.339 1.00 43.94 241 GLN A C 1
ATOM 1887 O O . GLN A 1 241 ? 21.120 -2.887 -34.091 1.00 43.94 241 GLN A O 1
ATOM 1892 N N . ARG A 1 242 ? 19.510 -4.416 -33.833 1.00 47.56 242 ARG A N 1
ATOM 1893 C CA . ARG A 1 242 ? 18.855 -3.691 -32.735 1.00 47.56 242 ARG A CA 1
ATOM 1894 C C . ARG A 1 242 ? 19.691 -3.902 -31.476 1.00 47.56 242 ARG A C 1
ATOM 1896 O O . ARG A 1 242 ? 19.579 -4.927 -30.810 1.00 47.56 242 ARG A O 1
ATOM 1903 N N . ASN A 1 243 ? 20.590 -2.961 -31.204 1.00 52.66 243 ASN A N 1
ATOM 1904 C CA . ASN A 1 243 ? 21.346 -2.924 -29.962 1.00 52.66 243 ASN A CA 1
ATOM 1905 C C . ASN A 1 243 ? 20.365 -2.766 -28.794 1.00 52.66 243 ASN A C 1
ATOM 1907 O O . ASN A 1 243 ? 19.533 -1.861 -28.787 1.00 52.66 243 ASN A O 1
ATOM 1911 N N . TRP A 1 244 ? 20.446 -3.687 -27.838 1.00 63.47 244 TRP A N 1
ATOM 1912 C CA . TRP A 1 244 ? 19.660 -3.678 -26.607 1.00 63.47 244 TRP A CA 1
ATOM 1913 C C . TRP A 1 244 ? 19.926 -2.407 -25.804 1.00 63.47 244 TRP A C 1
ATOM 1915 O O . TRP A 1 244 ? 21.051 -1.908 -25.809 1.00 63.47 244 TRP A O 1
ATOM 1925 N N . LEU A 1 245 ? 18.922 -1.926 -25.066 1.00 64.25 245 LEU A N 1
ATOM 1926 C CA . LEU A 1 245 ? 19.131 -0.799 -24.158 1.00 64.25 245 LEU A CA 1
ATOM 1927 C C . LEU A 1 245 ? 20.002 -1.186 -22.953 1.00 64.25 245 LEU A C 1
ATOM 1929 O O . LEU A 1 245 ? 20.870 -0.410 -22.580 1.00 64.25 245 LEU A O 1
ATOM 1933 N N . LEU A 1 246 ? 19.782 -2.367 -22.352 1.00 74.44 246 LEU A N 1
ATOM 1934 C CA . LEU A 1 246 ? 20.404 -2.784 -21.085 1.00 74.44 246 LEU A CA 1
ATOM 1935 C C . LEU A 1 246 ? 20.785 -4.273 -21.069 1.00 74.44 246 LEU A C 1
ATOM 1937 O O . LEU A 1 246 ? 20.057 -5.117 -21.600 1.00 74.44 246 LEU A O 1
ATOM 1941 N N . SER A 1 247 ? 21.884 -4.612 -20.386 1.00 79.31 247 SER A N 1
ATOM 1942 C CA . SER A 1 247 ? 22.266 -6.003 -20.088 1.00 79.31 247 SER A CA 1
ATOM 1943 C C . SER A 1 247 ? 21.323 -6.661 -19.056 1.00 79.31 247 SER A C 1
ATOM 1945 O O . SER A 1 247 ? 20.603 -5.953 -18.340 1.00 79.31 247 SER A O 1
ATOM 1947 N N . PRO A 1 248 ? 21.308 -8.006 -18.926 1.00 80.06 248 PRO A N 1
ATOM 1948 C CA . PRO A 1 248 ? 20.467 -8.695 -17.940 1.00 80.06 248 PRO A CA 1
ATOM 1949 C C . PRO A 1 248 ? 20.706 -8.220 -16.498 1.00 80.06 248 PRO A C 1
ATOM 1951 O O . PRO A 1 248 ? 19.757 -7.877 -15.800 1.00 80.06 248 PRO A O 1
ATOM 1954 N N . ASN A 1 249 ? 21.972 -8.098 -16.084 1.00 81.75 249 ASN A N 1
ATOM 1955 C CA . ASN A 1 249 ? 22.340 -7.674 -14.727 1.00 81.75 249 ASN A CA 1
ATOM 1956 C C . ASN A 1 249 ? 21.923 -6.221 -14.445 1.00 81.75 249 ASN A C 1
ATOM 1958 O O . ASN A 1 249 ? 21.447 -5.892 -13.360 1.00 81.75 249 ASN A O 1
ATOM 1962 N N . GLN A 1 250 ? 22.082 -5.344 -15.439 1.00 82.62 250 GLN A N 1
ATOM 1963 C CA . GLN A 1 250 ? 21.631 -3.953 -15.371 1.00 82.62 250 GLN A CA 1
ATOM 1964 C C . GLN A 1 250 ? 20.110 -3.864 -15.233 1.00 82.62 250 GLN A C 1
ATOM 1966 O O . GLN A 1 250 ? 19.605 -3.089 -14.425 1.00 82.62 250 GLN A O 1
ATOM 1971 N N . SER A 1 251 ? 19.389 -4.699 -15.978 1.00 84.25 251 SER A N 1
ATOM 1972 C CA . SER A 1 251 ? 17.928 -4.757 -15.934 1.00 84.25 251 SER A CA 1
ATOM 1973 C C . SER A 1 251 ? 17.431 -5.263 -14.577 1.00 84.25 251 SER A C 1
ATOM 1975 O O . SER A 1 251 ? 16.512 -4.678 -14.012 1.00 84.25 251 SER A O 1
ATOM 1977 N N . GLU A 1 252 ? 18.068 -6.288 -14.005 1.00 86.81 252 GLU A N 1
ATOM 1978 C CA . GLU A 1 252 ? 17.737 -6.806 -12.669 1.00 86.81 252 GLU A CA 1
ATOM 1979 C C . GLU A 1 252 ? 17.989 -5.769 -11.562 1.00 86.81 252 GLU A C 1
ATOM 1981 O O . GLU A 1 252 ? 17.141 -5.573 -10.684 1.00 86.81 252 GLU A O 1
ATOM 1986 N N . SER A 1 253 ? 19.120 -5.060 -11.629 1.00 87.56 253 SER A N 1
ATOM 1987 C CA . SER A 1 253 ? 19.446 -3.969 -10.702 1.00 87.56 253 SER A CA 1
ATOM 1988 C C . SER A 1 253 ? 18.414 -2.839 -10.781 1.00 87.56 253 SER A C 1
ATOM 1990 O O . SER A 1 253 ? 17.884 -2.392 -9.758 1.00 87.56 253 SER A O 1
ATOM 1992 N N . LEU A 1 254 ? 18.058 -2.434 -12.005 1.00 89.44 254 LEU A N 1
ATOM 1993 C CA . LEU A 1 254 ? 17.062 -1.399 -12.262 1.00 89.44 254 LEU A CA 1
ATOM 1994 C C . LEU A 1 254 ? 15.687 -1.802 -11.715 1.00 89.44 254 LEU A C 1
ATOM 1996 O O . LEU A 1 254 ? 15.089 -1.040 -10.957 1.00 89.44 254 LEU A O 1
ATOM 2000 N N . ILE A 1 255 ? 15.222 -3.022 -12.013 1.00 92.00 255 ILE A N 1
ATOM 2001 C CA . ILE A 1 255 ? 13.960 -3.569 -11.487 1.00 92.00 255 ILE A CA 1
ATOM 2002 C C . ILE A 1 255 ? 13.967 -3.556 -9.957 1.00 92.00 255 ILE A C 1
ATOM 2004 O O . ILE A 1 255 ? 13.013 -3.072 -9.347 1.00 92.00 255 ILE A O 1
ATOM 2008 N N . SER A 1 256 ? 15.039 -4.046 -9.332 1.00 91.94 256 SER A N 1
ATOM 2009 C CA . SER A 1 256 ? 15.155 -4.128 -7.872 1.00 91.94 256 SER A CA 1
ATOM 2010 C C . SER A 1 256 ? 15.060 -2.749 -7.215 1.00 91.94 256 SER A C 1
ATOM 2012 O O . SER A 1 256 ? 14.338 -2.568 -6.229 1.00 91.94 256 SER A O 1
ATOM 2014 N N . ARG A 1 257 ? 15.731 -1.742 -7.785 1.00 91.12 257 ARG A N 1
ATOM 2015 C CA . ARG A 1 257 ? 15.701 -0.369 -7.266 1.00 91.12 257 ARG A CA 1
ATOM 2016 C C . ARG A 1 257 ? 14.355 0.312 -7.512 1.00 91.12 257 ARG A C 1
ATOM 2018 O O . ARG A 1 257 ? 13.840 0.959 -6.600 1.00 91.12 257 ARG A O 1
ATOM 2025 N N . SER A 1 258 ? 13.735 0.113 -8.676 1.00 93.62 258 SER A N 1
ATOM 2026 C CA . SER A 1 258 ? 12.365 0.578 -8.933 1.00 93.62 258 SER A CA 1
ATOM 2027 C C . SER A 1 258 ? 11.371 -0.037 -7.950 1.00 93.62 258 SER A C 1
ATOM 2029 O O . SER A 1 258 ? 10.524 0.665 -7.404 1.00 93.62 258 SER A O 1
ATOM 2031 N N . TRP A 1 259 ? 11.503 -1.332 -7.660 1.00 93.94 259 TRP A N 1
ATOM 2032 C CA . TRP A 1 259 ? 10.662 -2.031 -6.690 1.00 93.94 259 TRP A CA 1
ATOM 2033 C C . TRP A 1 259 ? 10.801 -1.442 -5.283 1.00 93.94 259 TRP A C 1
ATOM 2035 O O . TRP A 1 259 ? 9.802 -1.228 -4.592 1.00 93.94 259 TRP A O 1
ATOM 2045 N N . MET A 1 260 ? 12.032 -1.135 -4.866 1.00 91.75 260 MET A N 1
ATOM 2046 C CA . MET A 1 260 ? 12.311 -0.489 -3.584 1.00 91.75 260 MET A CA 1
ATOM 2047 C C . MET A 1 260 ? 11.655 0.897 -3.495 1.00 91.75 260 MET A C 1
ATOM 2049 O O . MET A 1 260 ? 10.969 1.177 -2.513 1.00 91.75 260 MET A O 1
ATOM 2053 N N . LEU A 1 261 ? 11.773 1.717 -4.546 1.00 93.12 261 LEU A N 1
ATOM 2054 C CA . LEU A 1 261 ? 11.126 3.033 -4.623 1.00 93.12 261 LEU A CA 1
ATOM 2055 C C . LEU A 1 261 ? 9.597 2.938 -4.517 1.00 93.12 261 LEU A C 1
ATOM 2057 O O . LEU A 1 261 ? 8.974 3.744 -3.826 1.00 93.12 261 LEU A O 1
ATOM 2061 N N . LEU A 1 262 ? 8.981 1.944 -5.160 1.00 93.44 262 LEU A N 1
ATOM 2062 C CA . LEU A 1 262 ? 7.533 1.714 -5.090 1.00 93.44 262 LEU A CA 1
ATOM 2063 C C . LEU A 1 262 ? 7.078 1.257 -3.698 1.00 93.44 262 LEU A C 1
ATOM 2065 O O . LEU A 1 262 ? 6.050 1.721 -3.196 1.00 93.44 262 LEU A O 1
ATOM 2069 N N . ASN A 1 263 ? 7.850 0.383 -3.049 1.00 92.12 263 ASN A N 1
ATOM 2070 C CA . ASN A 1 263 ? 7.589 -0.006 -1.663 1.00 92.12 263 ASN A CA 1
ATOM 2071 C C . ASN A 1 263 ? 7.664 1.213 -0.741 1.00 92.12 263 ASN A C 1
ATOM 2073 O O . ASN A 1 263 ? 6.785 1.414 0.097 1.00 92.12 263 ASN A O 1
ATOM 2077 N N . ASP A 1 264 ? 8.658 2.070 -0.946 1.00 90.81 264 ASP A N 1
ATOM 2078 C CA . ASP A 1 264 ? 8.790 3.314 -0.206 1.00 90.81 264 ASP A CA 1
ATOM 2079 C C . ASP A 1 264 ? 7.620 4.272 -0.453 1.00 90.81 264 ASP A C 1
ATOM 2081 O O . ASP A 1 264 ? 7.067 4.828 0.498 1.00 90.81 264 ASP A O 1
ATOM 2085 N N . ALA A 1 265 ? 7.170 4.413 -1.697 1.00 91.62 265 ALA A N 1
ATOM 2086 C CA . ALA A 1 265 ? 5.996 5.215 -2.032 1.00 91.62 265 ALA A CA 1
ATOM 2087 C C . ALA A 1 265 ? 4.746 4.761 -1.265 1.00 91.62 265 ALA A C 1
ATOM 2089 O O . ALA A 1 265 ? 3.982 5.591 -0.773 1.00 91.62 265 ALA A O 1
ATOM 2090 N N . SER A 1 266 ? 4.555 3.445 -1.115 1.00 92.06 266 SER A N 1
ATOM 2091 C CA . SER A 1 266 ? 3.409 2.887 -0.384 1.00 92.06 266 SER A CA 1
ATOM 2092 C C . SER A 1 266 ? 3.421 3.220 1.114 1.00 92.06 266 SER A C 1
ATOM 2094 O O . SER A 1 266 ? 2.370 3.306 1.752 1.00 92.06 266 SER A O 1
ATOM 2096 N N . LEU A 1 267 ? 4.612 3.463 1.668 1.00 92.50 267 LEU A N 1
ATOM 2097 C CA . LEU A 1 267 ? 4.845 3.822 3.063 1.00 92.50 267 LEU A CA 1
ATOM 2098 C C . LEU A 1 267 ? 4.924 5.345 3.276 1.00 92.50 267 LEU A C 1
ATOM 2100 O O . LEU A 1 267 ? 5.281 5.787 4.370 1.00 92.50 267 LEU A O 1
ATOM 2104 N N . ASP A 1 268 ? 4.665 6.170 2.261 1.00 89.50 268 ASP A N 1
ATOM 2105 C CA . ASP A 1 268 ? 4.581 7.624 2.409 1.00 89.50 268 ASP A CA 1
ATOM 2106 C C . ASP A 1 268 ? 3.286 8.019 3.122 1.00 89.50 268 ASP A C 1
ATOM 2108 O O . ASP A 1 268 ? 2.208 7.756 2.606 1.00 89.50 268 ASP A O 1
ATOM 2112 N N . GLY A 1 269 ? 3.363 8.703 4.267 1.00 84.38 269 GLY A N 1
ATOM 2113 C CA . GLY A 1 269 ? 2.177 9.111 5.029 1.00 84.38 269 GLY A CA 1
ATOM 2114 C C . GLY A 1 269 ? 1.246 10.064 4.268 1.00 84.38 269 GLY A C 1
ATOM 2115 O O . GLY A 1 269 ? 0.059 10.136 4.585 1.00 84.38 269 GLY A O 1
ATOM 2116 N N . LYS A 1 270 ? 1.755 10.771 3.251 1.00 83.88 270 LYS A N 1
ATOM 2117 C CA . LYS A 1 270 ? 0.950 11.660 2.399 1.00 83.88 270 LYS A CA 1
ATOM 2118 C C . LYS A 1 270 ? 0.268 10.932 1.241 1.00 83.88 270 LYS A C 1
ATOM 2120 O O . LYS A 1 270 ? -0.715 11.454 0.709 1.00 83.88 270 LYS A O 1
ATOM 2125 N N . GLY A 1 271 ? 0.798 9.779 0.826 1.00 84.69 271 GLY A N 1
ATOM 2126 C CA . GLY A 1 271 ? 0.262 8.965 -0.267 1.00 84.69 271 GLY A CA 1
ATOM 2127 C C . GLY A 1 271 ? 0.141 9.717 -1.598 1.00 84.69 271 GLY A C 1
ATOM 2128 O O . GLY A 1 271 ? -0.780 9.451 -2.368 1.00 84.69 271 GLY A O 1
ATOM 2129 N N . VAL A 1 272 ? 1.008 10.702 -1.874 1.00 84.56 272 VAL A N 1
ATOM 2130 C CA . VAL A 1 272 ? 0.875 11.553 -3.077 1.00 84.56 272 VAL A CA 1
ATOM 2131 C C . VAL A 1 272 ? 1.148 10.752 -4.344 1.00 84.56 272 VAL A C 1
ATOM 2133 O O . VAL A 1 272 ? 0.383 10.832 -5.299 1.00 84.56 272 VAL A O 1
ATOM 2136 N N . ALA A 1 273 ? 2.196 9.930 -4.326 1.00 85.50 273 ALA A N 1
ATOM 2137 C CA . ALA A 1 273 ? 2.587 9.10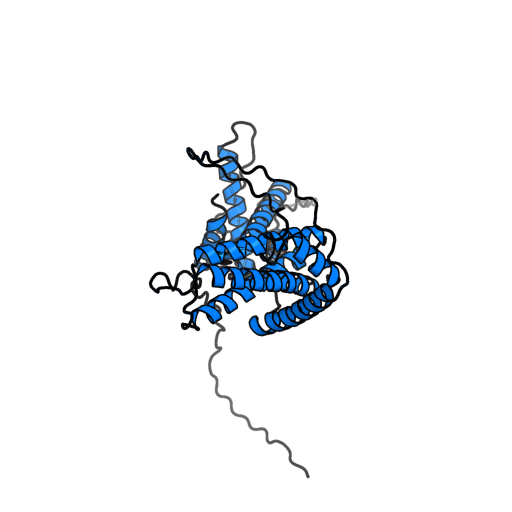2 -5.463 1.00 85.50 273 ALA A CA 1
ATOM 2138 C C . ALA A 1 273 ? 1.506 8.073 -5.859 1.00 85.50 273 ALA A C 1
ATOM 2140 O O . ALA A 1 273 ? 1.330 7.784 -7.037 1.00 85.50 273 ALA A O 1
ATOM 2141 N N . LEU A 1 274 ? 0.728 7.571 -4.893 1.00 89.25 274 LEU A N 1
ATOM 2142 C CA . LEU A 1 274 ? -0.315 6.561 -5.121 1.00 89.25 274 LEU A CA 1
ATOM 2143 C C . LEU A 1 274 ? -1.577 7.105 -5.812 1.00 89.25 274 LEU A C 1
ATOM 2145 O O . LEU A 1 274 ? -2.493 6.341 -6.102 1.00 89.25 274 LEU A O 1
ATOM 2149 N N . GLN A 1 275 ? -1.659 8.418 -6.038 1.00 86.44 275 GLN A N 1
ATOM 2150 C CA . GLN A 1 275 ? -2.784 9.042 -6.741 1.00 86.44 275 GLN A CA 1
ATOM 2151 C C . GLN A 1 275 ? -2.603 9.031 -8.260 1.00 86.44 275 GLN A C 1
ATOM 2153 O O . GLN A 1 275 ? -3.572 9.237 -8.987 1.00 86.44 275 GLN A O 1
ATOM 2158 N N . TYR A 1 276 ? -1.377 8.810 -8.737 1.00 88.88 276 TYR A N 1
ATOM 2159 C CA . TYR A 1 276 ? -1.091 8.786 -10.163 1.00 88.88 276 TYR A CA 1
ATOM 2160 C C . TYR A 1 276 ? -1.421 7.417 -10.766 1.00 88.88 276 TYR A C 1
ATOM 2162 O O . TYR A 1 276 ? -1.289 6.392 -10.091 1.00 88.88 276 TYR A O 1
ATOM 2170 N N . PRO A 1 277 ? -1.805 7.380 -12.054 1.00 89.81 277 PRO A N 1
ATOM 2171 C CA . PRO A 1 277 ? -1.922 6.143 -12.807 1.00 89.81 277 PRO A CA 1
ATOM 2172 C C . PRO A 1 277 ? -0.676 5.269 -12.673 1.00 89.81 277 PRO A C 1
ATOM 2174 O O . PRO A 1 277 ? 0.457 5.748 -12.733 1.00 89.81 277 PRO A O 1
ATOM 2177 N N . VAL A 1 278 ? -0.901 3.964 -12.550 1.00 91.75 278 VAL A N 1
ATOM 2178 C CA . VAL A 1 278 ? 0.151 2.982 -12.277 1.00 91.75 278 VAL A CA 1
ATOM 2179 C C . VAL A 1 278 ? 1.270 3.009 -13.316 1.00 91.75 278 VAL A C 1
ATOM 2181 O O . VAL A 1 278 ? 2.434 2.956 -12.941 1.00 91.75 278 VAL A O 1
ATOM 2184 N N . ILE A 1 279 ? 0.940 3.191 -14.597 1.00 91.44 279 ILE A N 1
ATOM 2185 C CA . ILE A 1 279 ? 1.937 3.305 -15.668 1.00 91.44 279 ILE A CA 1
ATOM 2186 C C . ILE A 1 279 ? 2.888 4.495 -15.469 1.00 91.44 279 ILE A C 1
ATOM 2188 O O . ILE A 1 279 ? 4.098 4.346 -15.631 1.00 91.44 279 ILE A O 1
ATOM 2192 N N . LEU A 1 280 ? 2.366 5.654 -15.048 1.00 92.25 280 LEU A N 1
ATOM 2193 C CA . LEU A 1 280 ? 3.172 6.846 -14.769 1.00 92.25 280 LEU A CA 1
ATOM 2194 C C . LEU A 1 280 ? 4.059 6.621 -13.548 1.00 92.25 280 LEU A C 1
ATOM 2196 O O . LEU A 1 280 ? 5.241 6.956 -13.579 1.00 92.25 280 LEU A O 1
ATOM 2200 N N . LEU A 1 281 ? 3.502 6.019 -12.495 1.00 92.38 281 LEU A N 1
ATOM 2201 C CA . LEU A 1 281 ? 4.239 5.707 -11.275 1.00 92.38 281 LEU A CA 1
ATOM 2202 C C . LEU A 1 281 ? 5.374 4.701 -11.533 1.00 92.38 281 LEU A C 1
ATOM 2204 O O . LEU A 1 281 ? 6.483 4.891 -11.038 1.00 92.38 281 LEU A O 1
ATOM 2208 N N . SER A 1 282 ? 5.129 3.668 -12.342 1.00 94.56 282 SER A N 1
ATOM 2209 C CA . SER A 1 282 ? 6.141 2.686 -12.743 1.00 94.56 282 SER A CA 1
ATOM 2210 C C . SER A 1 282 ? 7.232 3.312 -13.609 1.00 94.56 282 SER A C 1
ATOM 2212 O O . SER A 1 282 ? 8.409 3.089 -13.339 1.00 94.56 282 SER A O 1
ATOM 2214 N N . CYS A 1 283 ? 6.879 4.156 -14.586 1.00 93.12 283 CYS A N 1
ATOM 2215 C CA . CYS A 1 283 ? 7.873 4.876 -15.388 1.00 93.12 283 CYS A CA 1
ATOM 2216 C C . CYS A 1 283 ? 8.717 5.823 -14.530 1.00 93.12 283 CYS A C 1
ATOM 2218 O O . CYS A 1 283 ? 9.937 5.856 -14.662 1.00 93.12 283 CYS A O 1
ATOM 2220 N N . ALA A 1 284 ? 8.085 6.559 -13.615 1.00 92.75 284 ALA A N 1
ATOM 2221 C CA . ALA A 1 284 ? 8.776 7.415 -12.659 1.00 92.75 284 ALA A CA 1
ATOM 2222 C C . ALA A 1 284 ? 9.761 6.621 -11.785 1.00 92.75 284 ALA A C 1
ATOM 2224 O O . ALA A 1 284 ? 10.891 7.064 -11.583 1.00 92.75 284 ALA A O 1
ATOM 2225 N N . ALA A 1 285 ? 9.360 5.443 -11.297 1.00 93.88 285 ALA A N 1
ATOM 2226 C CA . ALA A 1 285 ? 10.214 4.569 -10.495 1.00 93.88 285 ALA A CA 1
ATOM 2227 C C . ALA A 1 285 ? 11.395 3.994 -11.291 1.00 93.88 285 ALA A C 1
ATOM 2229 O O . ALA A 1 285 ? 12.486 3.863 -10.742 1.00 93.88 285 ALA A O 1
ATOM 2230 N N . ILE A 1 286 ? 11.200 3.669 -12.572 1.00 92.69 286 ILE A N 1
ATOM 2231 C CA . ILE A 1 286 ? 12.273 3.229 -13.477 1.00 92.69 286 ILE A CA 1
ATOM 2232 C C . ILE A 1 286 ? 13.268 4.367 -13.708 1.00 92.69 286 ILE A C 1
ATOM 2234 O O . ILE A 1 286 ? 14.459 4.198 -13.469 1.00 92.69 286 ILE A O 1
ATOM 2238 N N . SER A 1 287 ? 12.792 5.557 -14.068 1.00 91.38 287 SER A N 1
ATOM 2239 C CA . SER A 1 287 ? 13.677 6.695 -14.333 1.00 91.38 287 SER A CA 1
ATOM 2240 C C . SER A 1 287 ? 14.436 7.176 -13.090 1.00 91.38 287 SER A C 1
ATOM 2242 O O . SER A 1 287 ? 15.602 7.535 -13.191 1.00 91.38 287 SER A O 1
ATOM 2244 N N . LEU A 1 288 ? 13.819 7.164 -11.901 1.00 90.44 288 LEU A N 1
ATOM 2245 C CA . LEU A 1 288 ? 14.529 7.493 -10.653 1.00 90.44 288 LEU A CA 1
ATOM 2246 C C . LEU A 1 288 ? 15.536 6.414 -10.243 1.00 90.44 288 LEU A C 1
ATOM 2248 O O . LEU A 1 288 ? 16.554 6.722 -9.623 1.00 90.44 288 LEU A O 1
ATOM 2252 N N . ALA A 1 289 ? 15.249 5.150 -10.554 1.00 90.19 289 ALA A N 1
ATOM 2253 C CA . ALA A 1 289 ? 16.185 4.067 -10.304 1.00 90.19 289 ALA A CA 1
ATOM 2254 C C . ALA A 1 289 ? 17.437 4.203 -11.183 1.00 90.19 289 ALA A C 1
ATOM 2256 O O . ALA A 1 289 ? 18.539 4.019 -10.672 1.00 90.19 289 ALA A O 1
ATOM 2257 N N . ASP A 1 290 ? 17.275 4.608 -12.445 1.00 87.00 290 ASP A N 1
ATOM 2258 C CA . ASP A 1 290 ? 18.382 4.883 -13.365 1.00 87.00 290 ASP A CA 1
ATOM 2259 C C . ASP A 1 290 ? 19.301 6.004 -12.847 1.00 87.00 290 ASP A C 1
ATOM 2261 O O . ASP A 1 290 ? 20.500 5.790 -12.655 1.00 87.00 290 ASP A O 1
ATOM 2265 N N . GLU A 1 291 ? 18.724 7.150 -12.465 1.00 83.25 291 GLU A N 1
ATOM 2266 C CA . GLU A 1 291 ? 19.463 8.307 -11.925 1.00 83.25 291 GLU A CA 1
ATOM 2267 C C . GLU A 1 291 ? 20.249 7.993 -10.645 1.00 83.25 291 GLU A C 1
ATOM 2269 O O . GLU A 1 291 ? 21.339 8.525 -10.421 1.00 83.25 291 GLU A O 1
ATOM 2274 N N . GLY A 1 292 ? 19.723 7.106 -9.798 1.00 67.88 292 GLY A N 1
ATOM 2275 C CA . GLY A 1 292 ? 20.406 6.675 -8.581 1.00 67.88 292 GLY A CA 1
ATOM 2276 C C . GLY A 1 292 ? 21.727 5.941 -8.846 1.00 67.88 292 GLY A C 1
ATOM 2277 O O . GLY A 1 292 ? 22.646 6.032 -8.034 1.00 67.88 292 GLY A O 1
ATOM 2278 N N . THR A 1 293 ? 21.847 5.264 -9.989 1.00 60.97 293 THR A N 1
ATOM 2279 C CA . THR A 1 293 ? 23.054 4.520 -10.393 1.00 60.97 293 THR A CA 1
ATOM 2280 C C . THR A 1 293 ? 24.227 5.454 -10.689 1.00 60.97 293 THR A C 1
ATOM 2282 O O . THR A 1 293 ? 25.370 5.151 -10.346 1.00 60.97 293 THR A O 1
ATOM 2285 N N . ILE A 1 294 ? 23.940 6.625 -11.265 1.00 57.31 294 ILE A N 1
ATOM 2286 C CA . ILE A 1 294 ? 24.943 7.648 -11.584 1.00 57.31 294 ILE A CA 1
ATOM 2287 C C . ILE A 1 294 ? 25.565 8.193 -10.289 1.00 57.31 294 ILE A C 1
ATOM 2289 O O . ILE A 1 294 ? 26.790 8.260 -10.168 1.00 57.31 294 ILE A O 1
ATOM 2293 N N . ASN A 1 295 ? 24.744 8.495 -9.281 1.00 57.44 295 ASN A N 1
ATOM 2294 C CA . ASN A 1 295 ? 25.227 9.033 -8.006 1.00 57.44 295 ASN A CA 1
ATOM 2295 C C . ASN A 1 295 ? 26.073 8.022 -7.218 1.00 57.44 295 ASN A C 1
ATOM 2297 O O . ASN A 1 295 ? 27.128 8.391 -6.701 1.00 57.44 295 ASN A O 1
ATOM 2301 N N . ASP A 1 296 ? 25.672 6.749 -7.180 1.00 53.72 296 ASP A N 1
ATOM 2302 C CA . ASP A 1 296 ? 26.439 5.710 -6.481 1.00 53.72 296 ASP A CA 1
ATOM 2303 C C . ASP A 1 296 ? 27.793 5.442 -7.170 1.00 53.72 296 ASP A C 1
ATOM 2305 O O . ASP A 1 296 ? 28.800 5.247 -6.488 1.00 53.72 296 ASP A O 1
ATOM 2309 N N . SER A 1 297 ? 27.846 5.531 -8.508 1.00 51.88 297 SER A N 1
ATOM 2310 C CA . SER A 1 297 ? 29.080 5.364 -9.294 1.00 51.88 297 SER A CA 1
ATOM 2311 C C . SER A 1 297 ? 30.108 6.491 -9.103 1.00 51.88 297 SER A C 1
ATOM 2313 O O . SER A 1 297 ? 31.312 6.255 -9.173 1.00 51.88 297 SER A O 1
ATOM 2315 N N . SER A 1 298 ? 29.656 7.710 -8.785 1.00 51.72 298 SER A N 1
ATOM 2316 C CA . SER A 1 298 ? 30.543 8.857 -8.529 1.00 51.72 298 SER A CA 1
ATOM 2317 C C . SER A 1 298 ? 31.311 8.772 -7.199 1.00 51.72 298 SER A C 1
ATOM 2319 O O . SER A 1 298 ? 32.300 9.480 -7.014 1.00 51.72 298 SER A O 1
ATOM 2321 N N . ASN A 1 299 ? 30.893 7.880 -6.290 1.00 49.12 299 ASN A N 1
ATOM 2322 C CA . ASN A 1 299 ? 31.514 7.677 -4.977 1.00 49.12 299 ASN A CA 1
ATOM 2323 C C . ASN A 1 299 ? 32.434 6.443 -4.907 1.00 49.12 299 ASN A C 1
ATOM 2325 O O . ASN A 1 299 ? 33.212 6.316 -3.959 1.00 49.12 299 ASN A O 1
ATOM 2329 N N . CYS A 1 300 ? 32.386 5.533 -5.885 1.00 45.28 300 CYS A N 1
ATOM 2330 C CA . CYS A 1 300 ? 33.252 4.356 -5.937 1.00 45.28 300 CYS A CA 1
ATOM 2331 C C . CYS A 1 300 ? 34.414 4.554 -6.921 1.00 45.28 300 CYS A C 1
ATOM 2333 O O . CYS A 1 300 ? 34.416 4.091 -8.058 1.00 45.28 300 CYS A O 1
ATOM 2335 N N . ASN A 1 301 ? 35.484 5.177 -6.426 1.00 47.94 301 ASN A N 1
ATOM 2336 C CA . ASN A 1 301 ? 36.810 5.038 -7.022 1.00 47.94 301 ASN A CA 1
ATOM 2337 C C . ASN A 1 301 ? 37.286 3.594 -6.807 1.00 47.94 301 ASN A C 1
ATOM 2339 O O . ASN A 1 301 ? 37.895 3.322 -5.775 1.00 47.94 301 ASN A O 1
ATOM 2343 N N . ASN A 1 302 ? 36.925 2.674 -7.708 1.00 47.00 302 ASN A N 1
ATOM 2344 C CA . ASN A 1 302 ? 37.701 1.503 -8.155 1.00 47.00 302 ASN A CA 1
ATOM 2345 C C . ASN A 1 302 ? 36.775 0.455 -8.800 1.00 47.00 302 ASN A C 1
ATOM 2347 O O . ASN A 1 302 ? 35.961 -0.168 -8.123 1.00 47.00 302 ASN A O 1
ATOM 2351 N N . GLY A 1 303 ? 36.991 0.198 -10.092 1.00 43.22 303 GLY A N 1
ATOM 2352 C CA . GLY A 1 303 ? 36.315 -0.844 -10.871 1.00 43.22 303 GLY A CA 1
ATOM 2353 C C . GLY A 1 303 ? 35.279 -0.263 -11.829 1.00 43.22 303 GLY A C 1
ATOM 2354 O O . GLY A 1 303 ? 34.441 0.531 -11.425 1.00 43.22 303 GLY A O 1
ATOM 2355 N N . ALA A 1 304 ? 35.361 -0.636 -13.107 1.00 44.72 304 ALA A N 1
ATOM 2356 C CA . ALA A 1 304 ? 34.460 -0.191 -14.166 1.00 44.72 304 ALA A CA 1
ATOM 2357 C C . ALA A 1 304 ? 33.019 -0.679 -13.917 1.00 44.72 304 ALA A C 1
ATOM 2359 O O . ALA A 1 304 ? 32.591 -1.688 -14.472 1.00 44.72 304 ALA A O 1
ATOM 2360 N N . ALA A 1 305 ? 32.273 0.010 -13.056 1.00 51.47 305 ALA A N 1
ATOM 2361 C CA . ALA A 1 305 ? 30.826 -0.096 -13.028 1.00 51.47 305 ALA A CA 1
ATOM 2362 C C . ALA A 1 305 ? 30.312 0.583 -14.305 1.00 51.47 305 ALA A C 1
ATOM 2364 O O . ALA A 1 305 ? 30.401 1.802 -14.437 1.00 51.47 305 ALA A O 1
ATOM 2365 N N . GLU A 1 306 ? 29.859 -0.207 -15.280 1.00 57.16 306 GLU A N 1
ATOM 2366 C CA . GLU A 1 306 ? 29.193 0.321 -16.473 1.00 57.16 306 GLU A CA 1
ATOM 2367 C C . GLU A 1 306 ? 27.996 1.168 -16.032 1.00 57.16 306 GLU A C 1
ATOM 2369 O O . GLU A 1 306 ? 27.034 0.650 -15.458 1.00 57.16 306 GLU A O 1
ATOM 2374 N N . VAL A 1 307 ? 28.090 2.479 -16.261 1.00 61.47 307 VAL A N 1
ATOM 2375 C CA . VAL A 1 307 ? 27.056 3.444 -15.888 1.00 61.47 307 VAL A CA 1
ATOM 2376 C C . VAL A 1 307 ? 25.770 3.087 -16.629 1.00 61.47 307 VAL A C 1
ATOM 2378 O O . VAL A 1 307 ? 25.752 2.994 -17.856 1.00 61.47 307 VAL A O 1
ATOM 2381 N N . LEU A 1 308 ? 24.702 2.868 -15.864 1.00 65.62 308 LEU A N 1
ATOM 2382 C CA . LEU A 1 308 ? 23.354 2.693 -16.385 1.00 65.62 308 LEU A CA 1
ATOM 2383 C C . LEU A 1 308 ? 22.852 4.057 -16.872 1.00 65.62 308 LEU A C 1
ATOM 2385 O O . LEU A 1 308 ? 22.868 5.013 -16.098 1.00 65.62 308 LEU A O 1
ATOM 2389 N N . ILE A 1 309 ? 22.499 4.161 -18.155 1.00 71.50 309 ILE A N 1
ATOM 2390 C CA . ILE A 1 309 ? 21.923 5.382 -18.729 1.00 71.50 309 ILE A CA 1
ATOM 2391 C C . ILE A 1 309 ? 20.801 4.966 -19.674 1.00 71.50 309 ILE A C 1
ATOM 2393 O O . ILE A 1 309 ? 21.053 4.478 -20.780 1.00 71.50 309 ILE A O 1
ATOM 2397 N N . LEU A 1 310 ? 19.556 5.159 -19.246 1.00 80.50 310 LEU A N 1
ATOM 2398 C CA . LEU A 1 310 ? 18.415 5.077 -20.149 1.00 80.50 310 LEU A CA 1
ATOM 2399 C C . LEU A 1 310 ? 18.424 6.279 -21.116 1.00 80.50 310 LEU A C 1
ATOM 2401 O O . LEU A 1 310 ? 18.834 7.378 -20.736 1.00 80.50 310 LEU A O 1
ATOM 2405 N N . PRO A 1 311 ? 17.943 6.122 -22.364 1.00 79.56 311 PRO A N 1
ATOM 2406 C CA . PRO A 1 311 ? 17.771 7.233 -23.288 1.00 79.56 311 PRO A CA 1
ATOM 2407 C C . PRO A 1 311 ? 16.885 8.332 -22.706 1.00 79.56 311 PRO A C 1
ATOM 2409 O O . PRO A 1 311 ? 15.866 8.068 -22.056 1.00 79.56 311 PRO A O 1
ATOM 2412 N N . GLU A 1 312 ? 17.247 9.575 -23.014 1.00 73.88 312 GLU A N 1
ATOM 2413 C CA . GLU A 1 312 ? 16.423 10.734 -22.700 1.00 73.88 312 GLU A CA 1
AT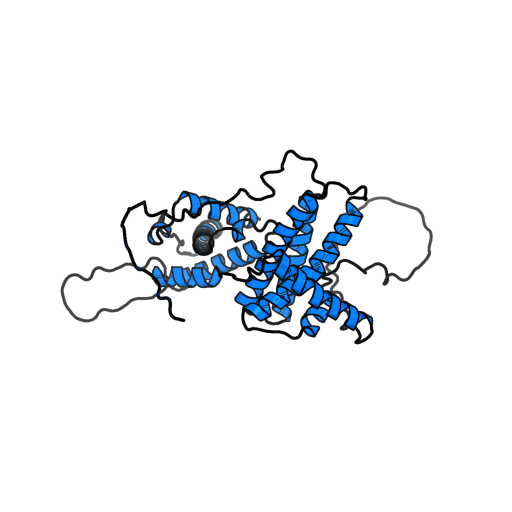OM 2414 C C . GLU A 1 312 ? 15.034 10.547 -23.342 1.00 73.88 312 GLU A C 1
ATOM 2416 O O . GLU A 1 312 ? 14.923 10.285 -24.540 1.00 73.88 312 GLU A O 1
ATOM 2421 N N . PHE A 1 313 ? 13.970 10.649 -22.539 1.00 82.12 313 PHE A N 1
ATOM 2422 C CA . PHE A 1 313 ? 12.571 10.484 -22.961 1.00 82.12 313 PHE A CA 1
ATOM 2423 C C . PHE A 1 313 ? 12.115 9.070 -23.373 1.00 82.12 313 PHE A C 1
ATOM 2425 O O . PHE A 1 313 ? 11.114 8.948 -24.081 1.00 82.12 313 PHE A O 1
ATOM 2432 N N . TRP A 1 314 ? 12.759 7.994 -22.899 1.00 84.94 314 TRP A N 1
ATOM 2433 C CA . TRP A 1 314 ? 12.357 6.604 -23.207 1.00 84.94 314 TRP A CA 1
ATOM 2434 C C . TRP A 1 314 ? 10.863 6.299 -22.952 1.00 84.94 314 TRP A C 1
ATOM 2436 O O . TRP A 1 314 ? 10.263 5.470 -23.632 1.00 84.94 314 TRP A O 1
ATOM 2446 N N . TRP A 1 315 ? 10.233 6.997 -22.001 1.00 84.44 315 TRP A N 1
ATOM 2447 C CA . TRP A 1 315 ? 8.817 6.835 -21.650 1.00 84.44 315 TRP A CA 1
ATOM 2448 C C . TRP A 1 315 ? 7.841 7.308 -22.739 1.00 84.44 315 TRP A C 1
ATOM 2450 O O . TRP A 1 315 ? 6.658 6.970 -22.679 1.00 84.44 315 TRP A O 1
ATOM 2460 N N . ARG A 1 316 ? 8.296 8.078 -23.739 1.00 84.44 316 ARG A N 1
ATOM 2461 C CA . ARG A 1 316 ? 7.447 8.540 -24.854 1.00 84.44 316 ARG A CA 1
ATOM 2462 C C . ARG A 1 316 ? 6.979 7.400 -25.758 1.00 84.44 316 ARG A C 1
ATOM 2464 O O . ARG A 1 316 ? 5.897 7.507 -26.330 1.00 84.44 316 ARG A O 1
ATOM 2471 N N . GLU A 1 317 ? 7.719 6.293 -25.803 1.00 80.50 317 GLU A N 1
ATOM 2472 C CA . GLU A 1 317 ? 7.304 5.052 -26.478 1.00 80.50 317 GLU A CA 1
ATOM 2473 C C . GLU A 1 317 ? 6.013 4.462 -25.882 1.00 80.50 317 GLU A C 1
ATOM 2475 O O . GLU A 1 317 ? 5.297 3.715 -26.538 1.00 80.50 317 GLU A O 1
ATOM 2480 N N . LEU A 1 318 ? 5.670 4.837 -24.645 1.00 83.81 318 LEU A N 1
ATOM 2481 C CA . LEU A 1 318 ? 4.436 4.433 -23.967 1.00 83.81 318 LEU A CA 1
ATOM 2482 C C . LEU A 1 318 ? 3.309 5.474 -24.115 1.00 83.81 318 LEU A C 1
ATOM 2484 O O . LEU A 1 318 ? 2.309 5.402 -23.401 1.00 83.81 318 LEU A O 1
ATOM 2488 N N . HIS A 1 319 ? 3.470 6.452 -25.015 1.00 80.81 319 HIS A N 1
ATOM 2489 C CA . HIS A 1 319 ? 2.529 7.552 -25.269 1.00 80.81 319 HIS A CA 1
ATOM 2490 C C . HIS A 1 319 ? 2.200 8.412 -24.033 1.00 80.81 319 HIS A C 1
ATOM 2492 O O . HIS A 1 319 ? 1.099 8.951 -23.904 1.00 80.81 319 HIS A O 1
ATOM 2498 N N . LEU A 1 320 ? 3.159 8.560 -23.117 1.00 82.69 320 LEU A N 1
ATOM 2499 C CA . LEU A 1 320 ? 3.022 9.398 -21.925 1.00 82.69 320 LEU A CA 1
ATOM 2500 C C . LEU A 1 320 ? 3.406 10.854 -22.224 1.00 82.69 320 LEU A C 1
ATOM 2502 O O . LEU A 1 320 ? 4.379 11.112 -22.932 1.00 82.69 320 LEU A O 1
ATOM 2506 N N . THR A 1 321 ? 2.668 11.813 -21.654 1.00 85.44 321 THR A N 1
ATOM 2507 C CA . THR A 1 321 ? 3.021 13.238 -21.740 1.00 85.44 321 THR A CA 1
ATOM 2508 C C . THR A 1 321 ? 4.124 13.587 -20.740 1.00 85.44 321 THR A C 1
ATOM 2510 O O . THR A 1 321 ? 4.132 13.094 -19.608 1.00 85.44 321 THR A O 1
ATOM 2513 N N . ASP A 1 322 ? 5.039 14.474 -21.139 1.00 85.94 322 ASP A N 1
ATOM 2514 C CA . ASP A 1 322 ? 6.188 14.845 -20.303 1.00 85.94 322 ASP A CA 1
ATOM 2515 C C . ASP A 1 322 ? 5.757 15.507 -18.987 1.00 85.94 322 ASP A C 1
ATOM 2517 O O . ASP A 1 322 ? 6.324 15.222 -17.937 1.00 85.94 322 ASP A O 1
ATOM 2521 N N . GLU A 1 323 ? 4.711 16.337 -19.012 1.00 86.12 323 GLU A N 1
ATOM 2522 C CA . GLU A 1 323 ? 4.193 17.015 -17.819 1.00 86.12 323 GLU A CA 1
ATOM 2523 C C . GLU A 1 323 ? 3.717 16.020 -16.749 1.00 86.12 323 GLU A C 1
ATOM 2525 O O . GLU A 1 323 ? 4.176 16.061 -15.605 1.00 86.12 323 GLU A O 1
ATOM 2530 N N . ASN A 1 324 ? 2.855 15.071 -17.129 1.00 83.88 324 ASN A N 1
ATOM 2531 C CA . ASN A 1 324 ? 2.321 14.069 -16.206 1.00 83.88 324 ASN A CA 1
ATOM 2532 C C . ASN A 1 324 ? 3.431 13.179 -15.635 1.00 83.88 324 ASN A C 1
ATOM 2534 O O . ASN A 1 324 ? 3.410 12.833 -14.450 1.00 83.88 324 ASN A O 1
ATOM 2538 N N . PHE A 1 325 ? 4.415 12.831 -16.466 1.00 88.12 325 PHE A N 1
ATOM 2539 C CA . PHE A 1 325 ? 5.580 12.064 -16.044 1.00 88.12 325 PHE A CA 1
ATOM 2540 C C . PHE A 1 325 ? 6.437 12.836 -15.030 1.00 88.12 325 PHE A C 1
ATOM 2542 O O . PHE A 1 325 ? 6.746 12.302 -13.963 1.00 88.12 325 PHE A O 1
ATOM 2549 N N . ILE A 1 326 ? 6.779 14.097 -15.314 1.00 87.88 326 ILE A N 1
ATOM 2550 C CA . ILE A 1 326 ? 7.607 14.935 -14.433 1.00 87.88 326 ILE A CA 1
ATOM 2551 C C . ILE A 1 326 ? 6.931 15.118 -13.070 1.00 87.88 326 ILE A C 1
ATOM 2553 O O . ILE A 1 326 ? 7.582 14.997 -12.030 1.00 87.88 326 ILE A O 1
ATOM 2557 N N . ILE A 1 327 ? 5.621 15.364 -13.052 1.00 86.69 327 ILE A N 1
ATOM 2558 C CA . ILE A 1 327 ? 4.863 15.535 -11.809 1.00 86.69 327 ILE A CA 1
ATOM 2559 C C . ILE A 1 327 ? 4.864 14.235 -10.985 1.00 86.69 327 ILE A C 1
ATOM 2561 O O . ILE A 1 327 ? 5.160 14.271 -9.786 1.00 86.69 327 ILE A O 1
ATOM 2565 N N . ALA A 1 328 ? 4.598 13.084 -11.614 1.00 86.94 328 ALA A N 1
ATOM 2566 C CA . ALA A 1 328 ? 4.624 11.783 -10.941 1.00 86.94 328 ALA A CA 1
ATOM 2567 C C . ALA A 1 328 ? 6.025 11.446 -10.397 1.00 86.94 328 ALA A C 1
ATOM 2569 O O . ALA A 1 328 ? 6.167 11.002 -9.254 1.00 86.94 328 ALA A O 1
ATOM 2570 N N . LYS A 1 329 ? 7.072 11.733 -11.178 1.00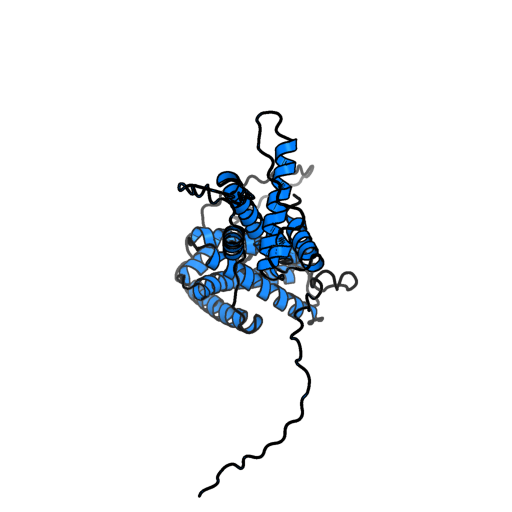 89.88 329 LYS A N 1
ATOM 2571 C CA . LYS A 1 329 ? 8.474 11.568 -10.779 1.00 89.88 329 LYS A CA 1
ATOM 2572 C C . LYS A 1 329 ? 8.827 12.419 -9.562 1.00 89.88 329 LYS A C 1
ATOM 2574 O O . LYS A 1 329 ? 9.349 11.897 -8.579 1.00 89.88 329 LYS A O 1
ATOM 2579 N N . ASN A 1 330 ? 8.461 13.698 -9.572 1.00 89.19 330 ASN A N 1
ATOM 2580 C CA . ASN A 1 330 ? 8.682 14.601 -8.443 1.00 89.19 330 ASN A CA 1
ATOM 2581 C C . ASN A 1 330 ? 7.932 14.146 -7.180 1.00 89.19 330 ASN A C 1
ATOM 2583 O O . ASN A 1 330 ? 8.457 14.256 -6.070 1.00 89.19 330 ASN A O 1
ATOM 2587 N N . ALA A 1 331 ? 6.712 13.620 -7.328 1.00 86.19 331 ALA A N 1
ATOM 2588 C CA . ALA A 1 331 ? 5.944 13.078 -6.209 1.00 86.19 331 ALA A CA 1
ATOM 2589 C C . ALA A 1 331 ? 6.639 11.871 -5.559 1.00 86.19 331 ALA A C 1
ATOM 2591 O O . ALA A 1 331 ? 6.639 11.762 -4.333 1.00 86.19 331 ALA A O 1
ATOM 2592 N N . LEU A 1 332 ? 7.262 11.004 -6.362 1.00 87.25 332 LEU A N 1
ATOM 2593 C CA . LEU A 1 332 ? 8.007 9.839 -5.886 1.00 87.25 332 LEU A CA 1
ATOM 2594 C C . LEU A 1 332 ? 9.360 10.230 -5.254 1.00 87.25 332 LEU A C 1
ATOM 2596 O O . LEU A 1 332 ? 9.746 9.704 -4.209 1.00 87.25 332 LEU A O 1
ATOM 2600 N N . GLN A 1 333 ? 10.054 11.215 -5.831 1.00 84.44 333 GLN A N 1
ATOM 2601 C CA . GLN A 1 333 ? 11.375 11.662 -5.377 1.00 84.44 333 GLN A CA 1
ATOM 2602 C C . GLN A 1 333 ? 11.354 12.356 -4.005 1.00 84.44 333 GLN A C 1
ATOM 2604 O O . GLN A 1 333 ? 12.299 12.193 -3.231 1.00 84.44 333 GLN A O 1
ATOM 2609 N N . LYS A 1 334 ? 10.272 13.073 -3.657 1.00 69.25 334 LYS A N 1
ATOM 2610 C CA . LYS A 1 334 ? 10.123 13.815 -2.382 1.00 69.25 334 LYS A CA 1
ATOM 2611 C C . LYS A 1 334 ? 10.315 12.961 -1.112 1.00 69.25 334 LYS A C 1
ATOM 2613 O O . LYS A 1 334 ? 10.513 13.533 -0.044 1.00 69.25 334 LYS A O 1
ATOM 2618 N N . ARG A 1 335 ? 10.286 11.625 -1.208 1.00 60.59 335 ARG A N 1
ATOM 2619 C CA . ARG A 1 335 ? 10.606 10.694 -0.106 1.00 60.59 335 ARG A CA 1
ATOM 2620 C C . ARG A 1 335 ? 11.945 9.967 -0.273 1.00 60.59 335 ARG A C 1
ATOM 2622 O O . ARG A 1 335 ? 12.528 9.573 0.733 1.00 60.59 335 ARG A O 1
ATOM 2629 N N . SER A 1 336 ? 12.432 9.805 -1.507 1.00 51.12 336 SER A N 1
ATOM 2630 C CA . SER A 1 336 ? 13.722 9.156 -1.793 1.00 51.12 336 SER A CA 1
ATOM 2631 C C . SER A 1 336 ? 14.923 10.007 -1.368 1.00 51.12 336 SER A C 1
ATOM 2633 O O . SER A 1 336 ? 16.007 9.462 -1.187 1.00 51.12 336 SER A O 1
ATOM 2635 N N . GLY A 1 337 ? 14.741 11.322 -1.200 1.00 40.94 337 GLY A N 1
ATOM 2636 C CA . GLY A 1 337 ? 15.730 12.209 -0.587 1.00 40.94 337 GLY A CA 1
ATOM 2637 C C . GLY A 1 337 ? 15.774 12.034 0.930 1.00 40.94 337 GLY A C 1
ATOM 2638 O O . GLY A 1 337 ? 15.209 12.847 1.662 1.00 40.94 337 GLY A O 1
ATOM 2639 N N . ARG A 1 338 ? 16.405 10.953 1.392 1.00 37.81 338 ARG A N 1
ATOM 2640 C CA . ARG A 1 338 ? 16.999 10.886 2.730 1.00 37.81 338 ARG A CA 1
ATOM 2641 C C . ARG A 1 338 ? 18.466 11.258 2.667 1.00 37.81 338 ARG A C 1
ATOM 2643 O O . ARG A 1 338 ? 19.110 10.854 1.676 1.00 37.81 338 ARG A O 1
#

Nearest PDB structures (foldseek):
  6z45-assembly1_B  TM=7.841E-01  e=4.288E-07  Homo sapiens
  3tni-assembly1_B  TM=7.695E-01  e=1.195E-06  Homo sapiens
  3blh-assembly1_B  TM=7.757E-01  e=1.493E-06  Homo sapiens
  4or5-assembly1_B  TM=7.291E-01  e=4.757E-06  Homo sapiens

Organism: NCBI:txid259834

InterPro domains:
  IPR006671 Cyclin, N-terminal [PF00134] (60-207)
  IPR013763 Cyclin-like domain [SM00385] (53-201)
  IPR036915 Cyclin-like superfamily [SSF47954] (30-207)
  IPR043198 Cyclin/Cyclin-like subunit Ssn8 [PTHR10026] (47-320)

Foldseek 3Di:
DDDDDDDDDDDDDDDDDDPDPDPPPPQPVVVPPPDPFLADPVLLLVLLLLLLVLLQVLCVVVVHDPQLSLLLLLLLVLLSVLVSVVVRVPPDDPDDNVVVSLVVQQLSLLLSLLSSQLSCVVVVNHDDLLSSQQSSQQSVSRPDDPPPPDPDDDDDDDDDDDDDPDDPDPPPDDTDDGDPPDPVVVVSSVSSVVSNVVSCVSSVVPSDDDDLLVLLVVVCVVLVEQDDDDDPPDDDDDDPPPDRLYHNVRSVQLSVQLVVLVSQCSSRSSNSLVSADSNLLNVLSSVVSLVVQVVVVVPDPDDPPPRRDGDDPPCVVVVDDPVSNVVSNVSSVVRVPD